Protein AF-0000000087766811 (afdb_homodimer)

Radius of gyration: 18.43 Å; Cα contacts (8 Å, |Δi|>4): 254; chains: 2; bounding box: 62×56×48 Å

Sequence (244 aa):
MGNGWNAAQNLKSVDPIAKVLETSQIADVQRSQHYVLGKCTEELGEAATVINKPHKQHPEPLHCEIADLIISGVDLVYVELYERLSKELGTKVDEALVADKAREMIVNAIISKSEKWKKQVIMGNGWNAAQNLKSVDPIAKVLETSQIADVQRSQHYVLGKCTEELGEAATVINKPHKQHPEPLHCEIADLIISGVDLVYVELYERLSKELGTKVDEALVADKAREMIVNAIISKSEKWKKQVI

Solvent-accessible surface area (backbone atoms only — not comparable to full-atom values): 13462 Å² total; per-residue (Å²): 140,78,78,75,72,67,72,73,66,60,72,84,72,58,48,63,66,59,54,43,40,60,45,52,59,67,41,76,78,82,55,49,50,67,58,36,48,50,49,29,53,51,26,48,50,53,31,48,47,49,69,75,39,70,86,55,89,62,100,60,58,55,44,48,28,38,22,49,26,44,45,31,40,54,42,30,42,36,42,44,49,45,52,52,50,22,62,75,67,71,41,90,66,62,52,68,60,45,39,51,50,40,48,51,49,29,46,51,34,39,52,54,51,42,54,55,51,46,60,71,71,100,141,79,79,74,72,67,74,75,66,60,72,84,73,57,48,62,67,58,54,43,38,59,45,52,61,66,41,75,78,81,57,47,53,67,57,35,48,50,49,28,52,52,25,47,51,53,30,47,47,48,68,75,38,70,86,54,89,63,101,62,58,57,44,48,28,39,23,49,26,44,46,30,38,55,42,30,42,37,44,45,50,44,53,51,50,20,61,74,68,71,40,90,66,63,51,68,58,44,39,52,50,39,48,52,50,30,47,51,35,39,51,54,50,44,52,54,50,47,60,71,70,99

pLDDT: mean 88.74, std 17.61, range [26.22, 98.81]

Secondary structure (DSSP, 8-state):
----------GGG--HHHHHHHHHTTS-TT--HHHHHHHHHHHHHHHHHHHH-TTS--SS-HHHHHHHHHHHHHHHHHHHHHHHHHHHHTS---HHHHHHHHHHHHHHHHHHHHHHHHHHH-/--S-------GGG--HHHHHHHHHTTS-TT--HHHHHHHHHHHHHHHHHHHH-TTS--SS-HHHHHHHHHHHHHHHHHHHHHHHHHHHHTS---HHHHHHHHHHHHHHHHHHHHHHHHHHH-

Foldseek 3Di:
DDDPPPPPPPVVPDDLLLVLLVVLLVPDLPDALVNLVVQLVVLVVLLVCCVVCVPDDDPDHNVVSVSSNSSSVLSSLLSVQQVVVCVVVVHGDDSVVSSVVSCVVVVVVVVVVVVVVVVVVD/DDDPPPPPPPVVPDDLLLVLLVVLLVPDLPDALVNLVVQLVVLVVLLVCCVVCVPDDDPDHNVVSVSSNSSSVLSSLLSVQQVVVCVVVVHGDDSVVSSVVSCVVVVVVVVVVVVVV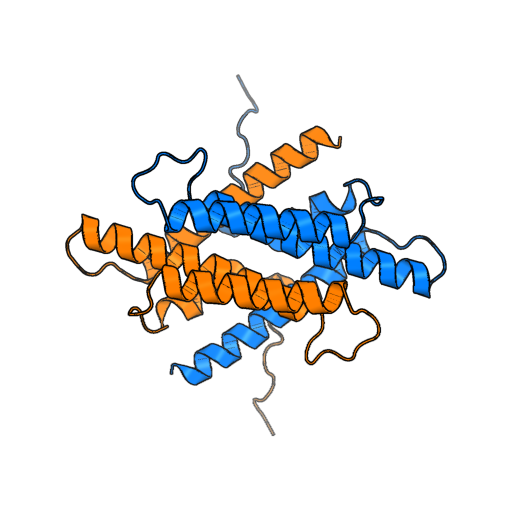VVVVD

Organism: NCBI:txid2053701

Nearest PDB structures (foldseek):
  5hxh-assembly1_A  TM=2.764E-01  e=4.271E+00  Methanocaldococcus jannaschii DSM 2661
  5hxh-assembly1_A  TM=2.766E-01  e=4.271E+00  Methanocaldococcus jannaschii DSM 2661

Structure (mmCIF, N/CA/C/O backbone):
data_AF-0000000087766811-model_v1
#
loop_
_entity.id
_entity.type
_entity.pdbx_description
1 polymer 'Uncharacterized protein'
#
loop_
_atom_site.group_PDB
_atom_site.id
_atom_site.type_symbol
_atom_site.label_atom_id
_atom_site.label_alt_id
_atom_site.label_comp_id
_atom_site.label_asym_id
_atom_site.label_entity_id
_atom_site.label_seq_id
_atom_site.pdbx_PDB_ins_code
_atom_site.Cartn_x
_atom_site.Cartn_y
_atom_site.Cartn_z
_atom_site.occupancy
_atom_site.B_iso_or_equiv
_atom_site.auth_seq_id
_atom_site.auth_comp_id
_atom_site.auth_asym_id
_atom_site.auth_atom_id
_atom_site.pdbx_PDB_model_num
ATOM 1 N N . MET A 1 1 ? 36.844 -7.73 14.539 1 26.22 1 MET A N 1
ATOM 2 C CA . MET A 1 1 ? 36 -8.195 13.453 1 26.22 1 MET A CA 1
ATOM 3 C C . MET A 1 1 ? 34.531 -8.156 13.859 1 26.22 1 MET A C 1
ATOM 5 O O . MET A 1 1 ? 33.688 -8.812 13.234 1 26.22 1 MET A O 1
ATOM 9 N N . GLY A 1 2 ? 34.156 -7.348 14.852 1 27.11 2 GLY A N 1
ATOM 10 C CA . GLY A 1 2 ? 33.125 -7.445 15.883 1 27.11 2 GLY A CA 1
ATOM 11 C C . GLY A 1 2 ? 31.719 -7.383 15.336 1 27.11 2 GLY A C 1
ATOM 12 O O . GLY A 1 2 ? 30.906 -8.281 15.586 1 27.11 2 GLY A O 1
ATOM 13 N N . ASN A 1 3 ? 31.188 -6.148 15.281 1 30.83 3 ASN A N 1
ATOM 14 C CA . ASN A 1 3 ? 29.859 -5.625 15.586 1 30.83 3 ASN A CA 1
ATOM 15 C C . ASN A 1 3 ? 28.875 -5.859 14.438 1 30.83 3 ASN A C 1
ATOM 17 O O . ASN A 1 3 ? 27.875 -5.164 14.32 1 30.83 3 ASN A O 1
ATOM 21 N N . GLY A 1 4 ? 29.375 -6.309 13.32 1 30.22 4 GLY A N 1
ATOM 22 C CA . GLY A 1 4 ? 28.516 -6.148 12.156 1 30.22 4 GLY A CA 1
ATOM 23 C C . GLY A 1 4 ? 27.219 -6.918 12.266 1 30.22 4 GLY A C 1
ATOM 24 O O . GLY A 1 4 ? 26.594 -7.238 11.25 1 30.22 4 GLY A O 1
ATOM 25 N N . TRP A 1 5 ? 27.094 -7.672 13.406 1 31.66 5 TRP A N 1
ATOM 26 C CA . TRP A 1 5 ? 25.859 -8.453 13.508 1 31.66 5 TRP A CA 1
ATOM 27 C C . TRP A 1 5 ? 24.641 -7.582 13.227 1 31.66 5 TRP A C 1
ATOM 29 O O . TRP A 1 5 ? 24.312 -6.688 14.016 1 31.66 5 TRP A O 1
ATOM 39 N N . ASN A 1 6 ? 24.516 -6.949 12.125 1 37.5 6 ASN A N 1
ATOM 40 C CA . ASN A 1 6 ? 23.266 -6.301 11.734 1 37.5 6 ASN A CA 1
ATOM 41 C C . ASN A 1 6 ? 22.047 -7.074 12.227 1 37.5 6 ASN A C 1
ATOM 43 O O . ASN A 1 6 ? 21.922 -8.266 11.961 1 37.5 6 ASN A O 1
ATOM 47 N N . ALA A 1 7 ? 21.453 -6.914 13.297 1 34.53 7 ALA A N 1
ATOM 48 C CA . ALA A 1 7 ? 20.25 -7.48 13.914 1 34.53 7 ALA A CA 1
ATOM 49 C C . ALA A 1 7 ? 19.188 -7.789 12.867 1 34.53 7 ALA A C 1
ATOM 51 O O . ALA A 1 7 ? 18.703 -6.887 12.18 1 34.53 7 ALA A O 1
ATOM 52 N N . ALA A 1 8 ? 19.344 -8.742 12.07 1 36.75 8 ALA A N 1
ATOM 53 C CA . ALA A 1 8 ? 18.266 -9.305 11.258 1 36.75 8 ALA A CA 1
ATOM 54 C C . ALA A 1 8 ? 16.906 -9.016 11.875 1 36.75 8 ALA A C 1
ATOM 56 O O . ALA A 1 8 ? 16.578 -9.516 12.953 1 36.75 8 ALA A O 1
ATOM 57 N N . GLN A 1 9 ? 16.547 -7.762 12.016 1 47.44 9 GLN A N 1
ATOM 58 C CA . GLN A 1 9 ? 15.203 -7.457 12.484 1 47.44 9 GLN A CA 1
ATOM 59 C C . GLN A 1 9 ? 14.234 -8.586 12.156 1 47.44 9 GLN A C 1
ATOM 61 O O . GLN A 1 9 ? 14.289 -9.172 11.07 1 47.44 9 GLN A O 1
ATOM 66 N N . ASN A 1 10 ? 13.836 -9.195 13.141 1 62.22 10 ASN A N 1
ATOM 67 C CA . ASN A 1 10 ? 12.805 -10.211 12.977 1 62.22 10 ASN A CA 1
ATOM 68 C C . ASN A 1 10 ? 11.672 -9.719 12.078 1 62.22 10 ASN A C 1
ATOM 70 O O . ASN A 1 10 ? 10.867 -8.875 12.484 1 62.22 10 ASN A O 1
ATOM 74 N N . LEU A 1 11 ? 11.82 -9.898 10.742 1 73.94 11 LEU A N 1
ATOM 75 C CA . LEU A 1 11 ? 10.883 -9.484 9.695 1 73.94 11 LEU A CA 1
ATOM 76 C C . LEU A 1 11 ? 9.445 -9.602 10.18 1 73.94 11 LEU A C 1
ATOM 78 O O . LEU A 1 11 ? 8.586 -8.805 9.789 1 73.94 11 LEU A O 1
ATOM 82 N N . LYS A 1 12 ? 9.32 -10.453 11.125 1 73.12 12 LYS A N 1
ATOM 83 C CA . LYS A 1 12 ? 7.965 -10.719 11.602 1 73.12 12 LYS A CA 1
ATOM 84 C C . LYS A 1 12 ? 7.469 -9.602 12.508 1 73.12 12 LYS A C 1
ATOM 86 O O . LYS A 1 12 ? 6.262 -9.375 12.625 1 73.12 12 LYS A O 1
ATOM 91 N N . SER A 1 13 ? 8.391 -8.922 12.977 1 78.06 13 SER A N 1
ATOM 92 C CA . SER A 1 13 ? 7.984 -7.922 13.961 1 78.06 13 SER A CA 1
ATOM 93 C C . SER A 1 13 ? 7.895 -6.535 13.336 1 78.06 13 SER A C 1
ATOM 95 O O . SER A 1 13 ? 7.496 -5.574 14 1 78.06 13 SER A O 1
ATOM 97 N N . VAL A 1 14 ? 8.164 -6.469 12.086 1 85.81 14 VAL A N 1
ATOM 98 C CA . VAL A 1 14 ? 8.195 -5.152 11.461 1 85.81 14 VAL A CA 1
ATOM 99 C C . VAL A 1 14 ? 6.789 -4.754 11.031 1 85.81 14 VAL A C 1
ATOM 101 O O . VAL A 1 14 ? 6.078 -5.543 10.398 1 85.81 14 VAL A O 1
ATOM 104 N N . ASP A 1 15 ? 6.371 -3.584 11.508 1 90.94 15 ASP A N 1
ATOM 105 C CA . ASP A 1 15 ? 5.184 -2.93 10.969 1 90.94 15 ASP A CA 1
ATOM 106 C C . ASP A 1 15 ? 5.527 -2.105 9.727 1 90.94 15 ASP A C 1
ATOM 108 O O . ASP A 1 15 ? 6.102 -1.019 9.836 1 90.94 15 ASP A O 1
ATOM 112 N N . PRO A 1 16 ? 5.129 -2.621 8.602 1 94.81 16 PRO A N 1
ATOM 113 C CA . PRO A 1 16 ? 5.605 -1.965 7.383 1 94.81 16 PRO A CA 1
ATOM 114 C C . PRO A 1 16 ? 5.066 -0.545 7.227 1 94.81 16 PRO A C 1
ATOM 116 O O . PRO A 1 16 ? 5.758 0.33 6.703 1 94.81 16 PRO A O 1
ATOM 119 N N . ILE A 1 17 ? 3.848 -0.285 7.656 1 96.94 17 ILE A N 1
ATOM 120 C CA . ILE A 1 17 ? 3.268 1.048 7.535 1 96.94 17 ILE A CA 1
ATOM 121 C C . ILE A 1 17 ? 4.004 2.018 8.453 1 96.94 17 ILE A C 1
ATOM 123 O O . ILE A 1 17 ? 4.344 3.133 8.047 1 96.94 17 ILE A O 1
ATOM 127 N N . ALA A 1 18 ? 4.281 1.562 9.672 1 94.69 18 ALA A N 1
ATOM 128 C CA . ALA A 1 18 ? 5.039 2.391 10.609 1 94.69 18 ALA A CA 1
ATOM 129 C C . ALA A 1 18 ? 6.43 2.705 10.055 1 94.69 18 ALA A C 1
ATOM 131 O O . ALA A 1 18 ? 6.938 3.814 10.234 1 94.69 18 ALA A O 1
ATOM 132 N N . LYS A 1 19 ? 7.043 1.739 9.477 1 94.12 19 LYS A N 1
ATOM 133 C CA . LYS A 1 19 ? 8.375 1.932 8.898 1 94.12 19 LYS A CA 1
ATOM 134 C C . LYS A 1 19 ? 8.359 3.037 7.848 1 94.12 19 LYS A C 1
ATOM 136 O O . LYS A 1 19 ? 9.258 3.875 7.812 1 94.12 19 LYS A O 1
ATOM 141 N N . VAL A 1 20 ? 7.367 3.029 6.98 1 96.25 20 VAL A N 1
ATOM 142 C CA . VAL A 1 20 ? 7.23 4.055 5.949 1 96.25 20 VAL A CA 1
ATOM 143 C C . VAL A 1 20 ? 7.055 5.422 6.602 1 96.25 20 VAL A C 1
ATOM 145 O O . VAL A 1 20 ? 7.684 6.402 6.188 1 96.25 20 VAL A O 1
ATOM 148 N N . LEU A 1 21 ? 6.254 5.477 7.629 1 96.25 21 LEU A N 1
ATOM 149 C CA . LEU A 1 21 ? 5.891 6.746 8.25 1 96.25 21 LEU A CA 1
ATOM 150 C C . LEU A 1 21 ? 7.074 7.34 9 1 96.25 21 LEU A C 1
ATOM 152 O O . LEU A 1 21 ? 7.145 8.555 9.195 1 96.25 21 LEU A O 1
ATOM 156 N N . GLU A 1 22 ? 8 6.488 9.422 1 94.56 22 GLU A N 1
ATOM 157 C CA . GLU A 1 22 ? 9.242 7.008 9.984 1 94.56 22 GLU A CA 1
ATOM 158 C C . GLU A 1 22 ? 9.969 7.906 8.984 1 94.56 22 GLU A C 1
ATOM 160 O O . GLU A 1 22 ? 10.516 8.945 9.359 1 94.56 22 GLU A O 1
ATOM 165 N N . THR A 1 23 ? 9.969 7.504 7.77 1 93.38 23 THR A N 1
ATOM 166 C CA . THR A 1 23 ? 10.633 8.273 6.727 1 93.38 23 THR A CA 1
ATOM 167 C C . THR A 1 23 ? 9.805 9.484 6.328 1 93.38 23 THR A C 1
ATOM 169 O O . THR A 1 23 ? 10.352 10.547 6.02 1 93.38 23 THR A O 1
ATOM 172 N N . SER A 1 24 ? 8.477 9.352 6.348 1 94.69 24 SER A N 1
ATOM 173 C CA . SER A 1 24 ? 7.586 10.453 5.992 1 94.69 24 SER A CA 1
ATOM 174 C C . SER A 1 24 ? 7.797 11.656 6.91 1 94.69 24 SER A C 1
ATOM 176 O O . SER A 1 24 ? 7.715 12.805 6.473 1 94.69 24 SER A O 1
ATOM 178 N N . GLN A 1 25 ? 8.109 11.367 8.156 1 93.44 25 GLN A N 1
ATOM 179 C CA . GLN A 1 25 ? 8.242 12.398 9.18 1 93.44 25 GLN A CA 1
ATOM 180 C C . GLN A 1 25 ? 9.484 13.25 8.938 1 93.44 25 GLN A C 1
ATOM 182 O O . GLN A 1 25 ? 9.531 14.414 9.352 1 93.44 25 GLN A O 1
ATOM 187 N N . ILE A 1 26 ? 10.469 12.68 8.266 1 90.5 26 ILE A N 1
ATOM 188 C CA . ILE A 1 26 ? 11.734 13.391 8.164 1 90.5 26 ILE A CA 1
ATOM 189 C C . ILE A 1 26 ? 11.922 13.922 6.746 1 90.5 26 ILE A C 1
ATOM 191 O O . ILE A 1 26 ? 12.82 14.719 6.488 1 90.5 26 ILE A O 1
ATOM 195 N N . ALA A 1 27 ? 11.141 13.43 5.828 1 83.75 27 ALA A N 1
ATOM 196 C CA . ALA A 1 27 ? 11.18 13.922 4.453 1 83.75 27 ALA A CA 1
ATOM 197 C C . ALA A 1 27 ? 10.766 15.391 4.383 1 83.75 27 ALA A C 1
ATOM 199 O O . ALA A 1 27 ? 10.094 15.898 5.281 1 83.75 27 ALA A O 1
ATOM 200 N N . ASP A 1 28 ? 11.305 16 3.344 1 75.06 28 ASP A N 1
ATOM 201 C CA . ASP A 1 28 ? 10.922 17.391 3.158 1 75.06 28 ASP A CA 1
ATOM 202 C C . ASP A 1 28 ? 9.406 17.562 3.199 1 75.06 28 ASP A C 1
ATOM 204 O O . ASP A 1 28 ? 8.695 17 2.363 1 75.06 28 ASP A O 1
ATOM 208 N N . VAL A 1 29 ? 8.953 18.312 4.074 1 63.94 29 VAL A N 1
ATOM 209 C CA . VAL A 1 29 ? 7.531 18.531 4.305 1 63.94 29 VAL A CA 1
ATOM 210 C C . VAL A 1 29 ? 6.973 19.453 3.211 1 63.94 29 VAL A C 1
ATOM 212 O O . VAL A 1 29 ? 5.754 19.594 3.078 1 63.94 29 VAL A O 1
ATOM 215 N N . GLN A 1 30 ? 7.883 19.922 2.447 1 73.56 30 GLN A N 1
ATOM 216 C CA . GLN A 1 30 ? 7.402 20.875 1.45 1 73.56 30 GLN A CA 1
ATOM 217 C C . GLN A 1 30 ? 6.914 20.156 0.194 1 73.56 30 GLN A C 1
ATOM 219 O O . GLN A 1 30 ? 6.441 20.797 -0.748 1 73.56 30 GLN A O 1
ATOM 224 N N . ARG A 1 31 ? 6.805 18.938 0.371 1 86.5 31 ARG A N 1
ATOM 225 C CA . ARG A 1 31 ? 6.238 18.281 -0.797 1 86.5 31 ARG A CA 1
ATOM 226 C C . ARG A 1 31 ? 4.711 18.297 -0.748 1 86.5 31 ARG A C 1
ATOM 228 O O . ARG A 1 31 ? 4.117 18.031 0.301 1 86.5 31 ARG A O 1
ATOM 235 N N . SER A 1 32 ? 4.109 18.578 -1.919 1 91.81 32 SER A N 1
ATOM 236 C CA . SER A 1 32 ? 2.658 18.703 -2.016 1 91.81 32 SER A CA 1
ATOM 237 C C . SER A 1 32 ? 1.995 17.328 -2.186 1 91.81 32 SER A C 1
ATOM 239 O O . SER A 1 32 ? 2.643 16.375 -2.598 1 91.81 32 SER A O 1
ATOM 241 N N . GLN A 1 33 ? 0.742 17.281 -1.846 1 95 33 GLN A N 1
ATOM 242 C CA . GLN A 1 33 ? -0.032 16.062 -2.059 1 95 33 GLN A CA 1
ATOM 243 C C . GLN A 1 33 ? -0.057 15.672 -3.533 1 95 33 GLN A C 1
ATOM 245 O O . GLN A 1 33 ? -0.02 14.484 -3.873 1 95 33 GLN A O 1
ATOM 250 N N . HIS A 1 34 ? -0.035 16.625 -4.477 1 96.5 34 HIS A N 1
ATOM 251 C CA . HIS A 1 34 ? -0.055 16.344 -5.906 1 96.5 34 HIS A CA 1
ATOM 252 C C . HIS A 1 34 ? 1.262 15.719 -6.363 1 96.5 34 HIS A C 1
ATOM 254 O O . HIS A 1 34 ? 1.273 14.852 -7.238 1 96.5 34 HIS A O 1
ATOM 260 N N . TYR A 1 35 ? 2.324 16.203 -5.766 1 96.06 35 TYR A N 1
ATOM 261 C CA . TYR A 1 35 ? 3.617 15.602 -6.07 1 96.06 35 TYR A CA 1
ATOM 262 C C . TYR A 1 35 ? 3.643 14.125 -5.684 1 96.06 35 TYR A C 1
ATOM 264 O O . TYR A 1 35 ? 4.066 13.281 -6.473 1 96.06 35 TYR A O 1
ATOM 272 N N . VAL A 1 36 ? 3.211 13.836 -4.461 1 97.19 36 VAL A N 1
ATOM 273 C CA . VAL A 1 36 ? 3.248 12.461 -3.965 1 97.19 36 VAL A CA 1
ATOM 274 C C . VAL A 1 36 ? 2.26 11.602 -4.75 1 97.19 36 VAL A C 1
ATOM 276 O O . VAL A 1 36 ? 2.533 10.438 -5.031 1 97.19 36 VAL A O 1
ATOM 279 N N . LEU A 1 37 ? 1.145 12.156 -5.125 1 98.06 37 LEU A N 1
ATOM 280 C CA . LEU A 1 37 ? 0.221 11.453 -6.012 1 98.06 37 LEU A CA 1
ATOM 281 C C . LEU A 1 37 ? 0.899 11.094 -7.328 1 98.06 37 LEU A C 1
ATOM 283 O O . LEU A 1 37 ? 0.708 9.992 -7.852 1 98.06 37 LEU A O 1
ATOM 287 N N . GLY A 1 38 ? 1.647 12.023 -7.852 1 97.94 38 GLY A N 1
ATOM 288 C CA . GLY A 1 38 ? 2.426 11.734 -9.047 1 97.94 38 GLY A CA 1
ATOM 289 C C . GLY A 1 38 ? 3.359 10.555 -8.875 1 97.94 38 GLY A C 1
ATOM 290 O O . GLY A 1 38 ? 3.506 9.734 -9.789 1 97.94 38 GLY A O 1
ATOM 291 N N . LYS A 1 39 ? 3.967 10.445 -7.723 1 97.62 39 LYS A N 1
ATOM 292 C CA . LYS A 1 39 ? 4.852 9.32 -7.434 1 97.62 39 LYS A CA 1
ATOM 293 C C . LYS A 1 39 ? 4.078 8.008 -7.398 1 97.62 39 LYS A C 1
ATOM 295 O O . LYS A 1 39 ? 4.555 6.984 -7.891 1 97.62 39 LYS A O 1
ATOM 300 N N . CYS A 1 40 ? 2.885 8.023 -6.812 1 98.38 40 CYS A N 1
ATOM 301 C CA . CYS A 1 40 ? 2.031 6.844 -6.828 1 98.38 40 CYS A CA 1
ATOM 302 C C . CYS A 1 40 ? 1.761 6.387 -8.258 1 98.38 40 CYS A C 1
ATOM 304 O O . CYS A 1 40 ? 1.862 5.199 -8.562 1 98.38 40 CYS A O 1
ATOM 306 N N . THR A 1 41 ? 1.453 7.352 -9.07 1 98.75 41 THR A N 1
ATOM 307 C CA . THR A 1 41 ? 1.134 7.07 -10.469 1 98.75 41 THR A CA 1
ATOM 308 C C . THR A 1 41 ? 2.334 6.457 -11.188 1 98.75 41 THR A C 1
ATOM 310 O O . THR A 1 41 ? 2.188 5.492 -11.938 1 98.75 41 THR A O 1
ATOM 313 N N . GLU A 1 42 ? 3.514 7.008 -10.969 1 98.62 42 GLU A N 1
ATOM 314 C CA . GLU A 1 42 ? 4.742 6.477 -11.547 1 98.62 42 GLU A CA 1
ATOM 315 C C . GLU A 1 42 ? 4.949 5.016 -11.164 1 98.62 42 GLU A C 1
ATOM 317 O O . GLU A 1 42 ? 5.23 4.176 -12.023 1 98.62 42 GLU A O 1
ATOM 322 N N . GLU A 1 43 ? 4.82 4.727 -9.805 1 98.69 43 GLU A N 1
ATOM 323 C CA . GLU A 1 43 ? 5.09 3.379 -9.312 1 98.69 43 GLU A CA 1
ATOM 324 C C . GLU A 1 43 ? 4.074 2.377 -9.852 1 98.69 43 GLU A C 1
ATOM 326 O O . GLU A 1 43 ? 4.422 1.231 -10.148 1 98.69 43 GLU A O 1
ATOM 331 N N . LEU A 1 44 ? 2.812 2.779 -9.953 1 98.81 44 LEU A N 1
ATOM 332 C CA . LEU A 1 44 ? 1.827 1.884 -10.555 1 98.81 44 LEU A CA 1
ATOM 333 C C . LEU A 1 44 ? 2.15 1.622 -12.023 1 98.81 44 LEU A C 1
ATOM 335 O O . LEU A 1 44 ? 1.961 0.508 -12.516 1 98.81 44 LEU A O 1
ATOM 339 N N . GLY A 1 45 ? 2.555 2.641 -12.742 1 98.69 45 GLY A N 1
ATOM 340 C CA . GLY A 1 45 ? 3.004 2.451 -14.109 1 98.69 45 GLY A CA 1
ATOM 341 C C . GLY A 1 45 ? 4.117 1.429 -14.234 1 98.69 45 GLY A C 1
ATOM 342 O O . GLY A 1 45 ? 4.129 0.625 -15.172 1 98.69 45 GLY A O 1
ATOM 343 N N . GLU A 1 46 ? 5.098 1.502 -13.336 1 98.62 46 GLU A N 1
ATOM 344 C CA . GLU A 1 46 ? 6.195 0.536 -13.328 1 98.62 46 GLU A CA 1
ATOM 345 C C . GLU A 1 46 ? 5.684 -0.874 -13.039 1 98.62 46 GLU A C 1
ATOM 347 O O . GLU A 1 46 ? 6.117 -1.837 -13.68 1 98.62 46 GLU A O 1
ATOM 352 N N . ALA A 1 47 ? 4.762 -1.011 -12.117 1 98.56 47 ALA A N 1
ATOM 353 C CA . ALA A 1 47 ? 4.156 -2.309 -11.836 1 98.56 47 ALA A CA 1
ATOM 354 C C . ALA A 1 47 ? 3.412 -2.844 -13.055 1 98.56 47 ALA A C 1
ATOM 356 O O . ALA A 1 47 ? 3.537 -4.02 -13.398 1 98.56 47 ALA A O 1
ATOM 357 N N . ALA A 1 48 ? 2.668 -1.981 -13.688 1 98.5 48 ALA A N 1
ATOM 358 C CA . ALA A 1 48 ? 1.91 -2.361 -14.883 1 98.5 48 ALA A CA 1
ATOM 359 C C . ALA A 1 48 ? 2.836 -2.857 -15.984 1 98.5 48 ALA A C 1
ATOM 361 O O . ALA A 1 48 ? 2.512 -3.812 -16.688 1 98.5 48 ALA A O 1
ATOM 362 N N . THR A 1 49 ? 3.982 -2.184 -16.125 1 98.44 49 THR A N 1
ATOM 363 C CA . THR A 1 49 ? 4.941 -2.588 -17.141 1 98.44 49 THR A CA 1
ATOM 364 C C . THR A 1 49 ? 5.441 -4.008 -16.891 1 98.44 49 THR A C 1
ATOM 366 O O . THR A 1 49 ? 5.574 -4.805 -17.812 1 98.44 49 THR A O 1
ATOM 369 N N . VAL A 1 50 ? 5.707 -4.348 -15.625 1 97.94 50 VAL A N 1
ATOM 370 C CA . VAL A 1 50 ? 6.184 -5.68 -15.266 1 97.94 50 VAL A CA 1
ATOM 371 C C . VAL A 1 50 ? 5.133 -6.723 -15.633 1 97.94 50 VAL A C 1
ATOM 373 O O . VAL A 1 50 ? 5.461 -7.773 -16.188 1 97.94 50 VAL A O 1
ATOM 376 N N . ILE A 1 51 ? 3.879 -6.426 -15.422 1 97.56 51 ILE A N 1
ATOM 377 C CA . ILE A 1 51 ? 2.787 -7.363 -15.664 1 97.56 51 ILE A CA 1
ATOM 378 C C . ILE A 1 51 ? 2.531 -7.48 -17.156 1 97.56 51 ILE A C 1
ATOM 380 O O . ILE A 1 51 ? 2.33 -8.586 -17.672 1 97.56 51 ILE A O 1
ATOM 384 N N . ASN A 1 52 ? 2.623 -6.406 -17.922 1 97.19 52 ASN A N 1
ATOM 385 C CA . ASN A 1 52 ? 2.209 -6.363 -19.312 1 97.19 52 ASN A CA 1
ATOM 386 C C . ASN A 1 52 ? 3.32 -6.844 -20.25 1 97.19 52 ASN A C 1
ATOM 388 O O . ASN A 1 52 ? 3.061 -7.223 -21.391 1 97.19 52 ASN A O 1
ATOM 392 N N . LYS A 1 53 ? 4.523 -6.746 -19.719 1 96.81 53 LYS A N 1
ATOM 393 C CA . LYS A 1 53 ? 5.66 -7.176 -20.531 1 96.81 53 LYS A CA 1
ATOM 394 C C . LYS A 1 53 ? 6.5 -8.211 -19.797 1 96.81 53 LYS A C 1
ATOM 396 O O . LYS A 1 53 ? 7.691 -7.996 -19.562 1 96.81 53 LYS A O 1
ATOM 401 N N . PRO A 1 54 ? 5.91 -9.391 -19.609 1 90.56 54 PRO A N 1
ATOM 402 C CA . PRO A 1 54 ? 6.562 -10.398 -18.766 1 90.56 54 PRO A CA 1
ATOM 403 C C . PRO A 1 54 ? 7.871 -10.906 -19.359 1 90.56 54 PRO A C 1
ATOM 405 O O . PRO A 1 54 ? 8.719 -11.438 -18.641 1 90.56 54 PRO A O 1
ATOM 408 N N . HIS A 1 55 ? 8.109 -10.711 -20.609 1 92.88 55 HIS A N 1
ATOM 409 C CA . HIS A 1 55 ? 9.289 -11.25 -21.266 1 92.88 55 HIS A CA 1
ATOM 410 C C . HIS A 1 55 ? 10.414 -10.227 -21.312 1 92.88 55 HIS A C 1
ATOM 412 O O . HIS A 1 55 ? 11.547 -10.555 -21.688 1 92.88 55 HIS A O 1
ATOM 418 N N . LYS A 1 56 ? 10.078 -9.047 -20.938 1 93.31 56 LYS A N 1
ATOM 419 C CA . LYS A 1 56 ? 11.109 -8.008 -20.891 1 93.31 56 LYS A CA 1
ATOM 420 C C . LYS A 1 56 ? 11.852 -8.023 -19.562 1 93.31 56 LYS A C 1
ATOM 422 O O . LYS A 1 56 ? 11.281 -8.406 -18.531 1 93.31 56 LYS A O 1
ATOM 427 N N . GLN A 1 57 ? 13.055 -7.684 -19.75 1 93.56 57 GLN A N 1
ATOM 428 C CA . GLN A 1 57 ? 13.82 -7.488 -18.531 1 93.56 57 GLN A CA 1
ATOM 429 C C . GLN A 1 57 ? 13.438 -6.184 -17.844 1 93.56 57 GLN A C 1
ATOM 431 O O . GLN A 1 57 ? 13.344 -5.137 -18.484 1 93.56 57 GLN A O 1
ATOM 436 N N . HIS A 1 58 ? 13.164 -6.363 -16.547 1 95 58 HIS A N 1
ATOM 437 C CA . HIS A 1 58 ? 12.805 -5.195 -15.742 1 95 58 HIS A CA 1
ATOM 438 C C . HIS A 1 58 ? 13.859 -4.91 -14.68 1 95 58 HIS A C 1
ATOM 440 O O . HIS A 1 58 ? 14.422 -5.836 -14.094 1 95 58 HIS A O 1
ATOM 446 N N . PRO A 1 59 ? 14.133 -3.578 -14.414 1 94.81 59 PRO A N 1
ATOM 447 C CA . PRO A 1 59 ? 15.133 -3.234 -13.398 1 94.81 59 PRO A CA 1
ATOM 448 C C . PRO A 1 59 ? 14.805 -3.812 -12.023 1 94.81 59 PRO A C 1
ATOM 450 O O . PRO A 1 59 ? 15.711 -4.098 -11.234 1 94.81 59 PRO A O 1
ATOM 453 N N . GLU A 1 60 ? 13.547 -3.922 -11.727 1 97.69 60 GLU A N 1
ATOM 454 C CA . GLU A 1 60 ? 13.086 -4.461 -10.453 1 97.69 60 GLU A CA 1
ATOM 455 C C . GLU A 1 60 ? 11.875 -5.367 -10.641 1 97.69 60 GLU A C 1
ATOM 457 O O . GLU A 1 60 ? 11.07 -5.156 -11.555 1 97.69 60 GLU A O 1
ATOM 462 N N . PRO A 1 61 ? 11.789 -6.371 -9.758 1 97.5 61 PRO A N 1
ATOM 463 C CA . PRO A 1 61 ? 10.625 -7.258 -9.836 1 97.5 61 PRO A CA 1
ATOM 464 C C . PRO A 1 61 ? 9.344 -6.59 -9.336 1 97.5 61 PRO A C 1
ATOM 466 O O . PRO A 1 61 ? 9.391 -5.488 -8.781 1 97.5 61 PRO A O 1
ATOM 469 N N . LEU A 1 62 ? 8.227 -7.277 -9.547 1 98.5 62 LEU A N 1
ATOM 470 C CA . LEU A 1 62 ? 6.902 -6.73 -9.266 1 98.5 62 LEU A CA 1
ATOM 471 C C . LEU A 1 62 ? 6.781 -6.32 -7.801 1 98.5 62 LEU A C 1
ATOM 473 O O . LEU A 1 62 ? 6.266 -5.246 -7.492 1 98.5 62 LEU A O 1
ATOM 477 N N . HIS A 1 63 ? 7.219 -7.207 -6.887 1 98.69 63 HIS A N 1
ATOM 478 C CA . HIS A 1 63 ? 7.027 -6.926 -5.469 1 98.69 63 HIS A CA 1
ATOM 479 C C . HIS A 1 63 ? 7.766 -5.652 -5.055 1 98.69 63 HIS A C 1
ATOM 481 O O . HIS A 1 63 ? 7.348 -4.965 -4.121 1 98.69 63 HIS A O 1
ATOM 487 N N . CYS A 1 64 ? 8.828 -5.25 -5.727 1 98.69 64 CYS A N 1
ATOM 488 C CA . CYS A 1 64 ? 9.547 -4.008 -5.453 1 98.69 64 CYS A CA 1
ATOM 489 C C . CYS A 1 64 ? 8.734 -2.801 -5.91 1 98.69 64 CYS A C 1
ATOM 491 O O . CYS A 1 64 ? 8.68 -1.783 -5.215 1 98.69 64 CYS A O 1
ATOM 493 N N . GLU A 1 65 ? 8.117 -2.904 -7.082 1 98.75 65 GLU A N 1
ATOM 494 C CA . GLU A 1 65 ? 7.27 -1.817 -7.574 1 98.75 65 GLU A CA 1
ATOM 495 C C . GLU A 1 65 ? 6.059 -1.606 -6.668 1 98.75 65 GLU A C 1
ATOM 497 O O . GLU A 1 65 ? 5.652 -0.469 -6.422 1 98.75 65 GLU A O 1
ATOM 502 N N . ILE A 1 66 ? 5.551 -2.719 -6.211 1 98.81 66 ILE A N 1
ATOM 503 C CA . ILE A 1 66 ? 4.398 -2.637 -5.32 1 98.81 66 ILE A CA 1
ATOM 504 C C . ILE A 1 66 ? 4.832 -2.059 -3.973 1 98.81 66 ILE A C 1
ATOM 506 O O . ILE A 1 66 ? 4.094 -1.284 -3.359 1 98.81 66 ILE A O 1
ATOM 510 N N . ALA A 1 67 ? 5.98 -2.424 -3.498 1 98.62 67 ALA A N 1
ATOM 511 C CA . ALA A 1 67 ? 6.508 -1.788 -2.293 1 98.62 67 ALA A CA 1
ATOM 512 C C . ALA A 1 67 ? 6.594 -0.274 -2.465 1 98.62 67 ALA A C 1
ATOM 514 O O . ALA A 1 67 ? 6.207 0.481 -1.569 1 98.62 67 ALA A O 1
ATOM 515 N N . ASP A 1 68 ? 7.133 0.193 -3.654 1 98.44 68 ASP A N 1
ATOM 516 C CA . ASP A 1 68 ? 7.211 1.622 -3.941 1 98.44 68 ASP A CA 1
ATOM 517 C C . ASP A 1 68 ? 5.82 2.254 -3.959 1 98.44 68 ASP A C 1
ATOM 519 O O . ASP A 1 68 ? 5.648 3.4 -3.537 1 98.44 68 ASP A O 1
ATOM 523 N N . LEU A 1 69 ? 4.848 1.529 -4.453 1 98.75 69 LEU A N 1
ATOM 524 C CA . LEU A 1 69 ? 3.471 2.002 -4.488 1 98.75 69 LEU A CA 1
ATOM 525 C C . LEU A 1 69 ? 2.914 2.166 -3.076 1 98.75 69 LEU A C 1
ATOM 527 O O . LEU A 1 69 ? 2.285 3.18 -2.766 1 98.75 69 LEU A O 1
ATOM 531 N N . ILE A 1 70 ? 3.105 1.199 -2.225 1 98.75 70 ILE A N 1
ATOM 532 C CA . ILE A 1 70 ? 2.648 1.248 -0.84 1 98.75 70 ILE A CA 1
ATOM 533 C C . ILE A 1 70 ? 3.324 2.408 -0.114 1 98.75 70 ILE A C 1
ATOM 535 O O . ILE A 1 70 ? 2.662 3.189 0.572 1 98.75 70 ILE A O 1
ATOM 539 N N . ILE A 1 71 ? 4.617 2.586 -0.322 1 98.31 71 ILE A N 1
ATOM 540 C CA . ILE A 1 71 ? 5.371 3.656 0.319 1 98.31 71 ILE A CA 1
ATOM 541 C C . ILE A 1 71 ? 4.797 5.008 -0.091 1 98.31 71 ILE A C 1
ATOM 543 O O . ILE A 1 71 ? 4.508 5.852 0.762 1 98.31 71 ILE A O 1
ATOM 547 N N . SER A 1 72 ? 4.617 5.191 -1.356 1 97.81 72 SER A N 1
ATOM 548 C CA . SER A 1 72 ? 4.113 6.477 -1.83 1 97.81 72 SER A CA 1
ATOM 549 C C . SER A 1 72 ? 2.672 6.703 -1.389 1 97.81 72 SER A C 1
ATOM 551 O O . SER A 1 72 ? 2.287 7.828 -1.062 1 97.81 72 SER A O 1
ATOM 553 N N . GLY A 1 73 ? 1.838 5.625 -1.393 1 98.56 73 GLY A N 1
ATOM 554 C CA . GLY A 1 73 ? 0.467 5.75 -0.923 1 98.56 73 GLY A CA 1
ATOM 555 C C . GLY A 1 73 ? 0.369 6.152 0.537 1 98.56 73 GLY A C 1
ATOM 556 O O . GLY A 1 73 ? -0.398 7.051 0.89 1 98.56 73 GLY A O 1
ATOM 557 N N . VAL A 1 74 ? 1.134 5.508 1.363 1 98.44 74 VAL A N 1
ATOM 558 C CA . VAL A 1 74 ? 1.171 5.816 2.789 1 98.44 74 VAL A CA 1
ATOM 559 C C . VAL A 1 74 ? 1.655 7.25 2.996 1 98.44 74 VAL A C 1
ATOM 561 O O . VAL A 1 74 ? 1.078 7.996 3.789 1 98.44 74 VAL A O 1
ATOM 564 N N . ASP A 1 75 ? 2.676 7.633 2.275 1 97.5 75 ASP A N 1
ATOM 565 C CA . ASP A 1 75 ? 3.199 8.992 2.363 1 97.5 75 ASP A CA 1
ATOM 566 C C . ASP A 1 75 ? 2.141 10.016 1.953 1 97.5 75 ASP A C 1
ATOM 568 O O . ASP A 1 75 ? 2.078 11.109 2.516 1 97.5 75 ASP A O 1
ATOM 572 N N . LEU A 1 76 ? 1.352 9.688 0.977 1 98 76 LEU A N 1
ATOM 573 C CA . LEU A 1 76 ? 0.303 10.594 0.513 1 98 76 LEU A CA 1
ATOM 574 C C . LEU A 1 76 ? -0.695 10.883 1.628 1 98 76 LEU A C 1
ATOM 576 O O . LEU A 1 76 ? -1.09 12.031 1.829 1 98 76 LEU A O 1
ATOM 580 N N . VAL A 1 77 ? -1.086 9.844 2.367 1 98.31 77 VAL A N 1
ATOM 581 C CA . VAL A 1 77 ? -2.002 10.031 3.486 1 98.31 77 VAL A CA 1
ATOM 582 C C . VAL A 1 77 ? -1.353 10.922 4.543 1 98.31 77 VAL A C 1
ATOM 584 O O . VAL A 1 77 ? -1.991 11.836 5.074 1 98.31 77 VAL A O 1
ATOM 587 N N . TYR A 1 78 ? -0.108 10.695 4.754 1 97.56 78 TYR A N 1
ATOM 588 C CA . TYR A 1 78 ? 0.625 11.5 5.73 1 97.56 78 TYR A CA 1
ATOM 589 C C . TYR A 1 78 ? 0.646 12.969 5.328 1 97.56 78 TYR A C 1
ATOM 591 O O . TYR A 1 78 ? 0.322 13.844 6.133 1 97.56 78 TYR A O 1
ATOM 599 N N . VAL A 1 79 ? 1.065 13.234 4.113 1 96.88 79 VAL A N 1
ATOM 600 C CA . VAL A 1 79 ? 1.217 14.602 3.623 1 96.88 79 VAL A CA 1
ATOM 601 C C . VAL A 1 79 ? -0.135 15.312 3.641 1 96.88 79 VAL A C 1
ATOM 603 O O . VAL A 1 79 ? -0.233 16.469 4.059 1 96.88 79 VAL A O 1
ATOM 606 N N . GLU A 1 80 ? -1.133 14.594 3.18 1 96.56 80 GLU A N 1
ATOM 607 C CA . GLU A 1 80 ? -2.475 15.172 3.164 1 96.56 80 GLU A CA 1
ATOM 608 C C . GLU A 1 80 ? -2.949 15.508 4.574 1 96.56 80 GLU A C 1
ATOM 610 O O . GLU A 1 80 ? -3.516 16.578 4.809 1 96.56 80 GLU A O 1
ATOM 615 N N . LEU A 1 81 ? -2.75 14.633 5.5 1 96.38 81 LEU A N 1
ATOM 616 C CA . LEU A 1 81 ? -3.154 14.828 6.887 1 96.38 81 LEU A CA 1
ATOM 617 C C . LEU A 1 81 ? -2.371 15.977 7.523 1 96.38 81 LEU A C 1
ATOM 619 O O . LEU A 1 81 ? -2.941 16.797 8.242 1 96.38 81 LEU A O 1
ATOM 623 N N . TYR A 1 82 ? -1.108 16 7.246 1 96.19 82 TYR A N 1
ATOM 624 C CA . TYR A 1 82 ? -0.264 17.062 7.781 1 96.19 82 TYR A CA 1
ATOM 625 C C . TYR A 1 82 ? -0.744 18.422 7.312 1 96.19 82 TYR A C 1
ATOM 627 O O . TYR A 1 82 ? -0.894 19.344 8.117 1 96.19 82 TYR A O 1
ATOM 635 N N . GLU A 1 83 ? -0.964 18.531 6.012 1 93.56 83 GLU A N 1
ATOM 636 C CA . GLU A 1 83 ? -1.421 19.781 5.434 1 93.56 83 GLU A CA 1
ATOM 637 C C . GLU A 1 83 ? -2.773 20.203 6.004 1 93.56 83 GLU A C 1
ATOM 639 O O . GLU A 1 83 ? -2.977 21.359 6.355 1 93.56 83 GLU A O 1
ATOM 644 N N . ARG A 1 84 ? -3.625 19.297 6.113 1 93.81 84 ARG A N 1
ATOM 645 C CA . ARG A 1 84 ? -4.969 19.562 6.617 1 93.81 84 ARG A CA 1
ATOM 646 C C . ARG A 1 84 ? -4.926 20.047 8.062 1 93.81 84 ARG A C 1
ATOM 648 O O . ARG A 1 84 ? -5.523 21.062 8.406 1 93.81 84 ARG A O 1
ATOM 655 N N . LEU A 1 85 ? -4.211 19.359 8.891 1 94.88 85 LEU A N 1
ATOM 656 C CA . LEU A 1 85 ? -4.133 19.688 10.305 1 94.88 85 LEU A CA 1
ATOM 657 C C . LEU A 1 85 ? -3.398 21.016 10.516 1 94.88 85 LEU A C 1
ATOM 659 O O . LEU A 1 85 ? -3.785 21.812 11.367 1 94.88 85 LEU A O 1
ATOM 663 N N . SER A 1 86 ? -2.352 21.203 9.734 1 94.31 86 SER A N 1
ATOM 664 C CA . SER A 1 86 ? -1.609 22.453 9.828 1 94.31 86 SER A CA 1
ATOM 665 C C . SER A 1 86 ? -2.492 23.656 9.469 1 94.31 86 SER A C 1
ATOM 667 O O . SER A 1 86 ? -2.441 24.688 10.133 1 94.31 86 SER A O 1
ATOM 669 N N . LYS A 1 87 ? -3.234 23.5 8.461 1 93.38 87 LYS A N 1
ATOM 670 C CA . LYS A 1 87 ? -4.152 24.562 8.047 1 93.38 87 LYS A CA 1
ATOM 671 C C . LYS A 1 87 ? -5.211 24.828 9.117 1 93.38 87 LYS A C 1
ATOM 673 O O . LYS A 1 87 ? -5.512 25.984 9.422 1 93.38 87 LYS A O 1
ATOM 678 N N . GLU A 1 88 ? -5.773 23.781 9.641 1 94.88 88 GLU A N 1
ATOM 679 C CA . GLU A 1 88 ? -6.824 23.875 10.648 1 94.88 88 GLU A CA 1
ATOM 680 C C . GLU A 1 88 ? -6.312 24.562 11.914 1 94.88 88 GLU A C 1
ATOM 682 O O . GLU A 1 88 ? -7.023 25.375 12.523 1 94.88 88 GLU A O 1
ATOM 687 N N . LEU A 1 89 ? -5.031 24.266 12.258 1 95.25 89 LEU A N 1
ATOM 688 C CA . LEU A 1 89 ? -4.477 24.766 13.516 1 95.25 89 LEU A CA 1
ATOM 689 C C . LEU A 1 89 ? -3.754 26.094 13.305 1 95.25 89 LEU A C 1
ATOM 691 O O . LEU A 1 89 ? -3.492 26.812 14.258 1 95.25 89 LEU A O 1
ATOM 695 N N . GLY A 1 90 ? -3.529 26.344 12.047 1 94.62 90 GLY A N 1
ATOM 696 C CA . GLY A 1 90 ? -2.824 27.578 11.719 1 94.62 90 GLY A CA 1
ATOM 697 C C . GLY A 1 90 ? -1.369 27.562 12.148 1 94.62 90 GLY A C 1
ATOM 698 O O . GLY A 1 90 ? -0.768 28.609 12.359 1 94.62 90 GLY A O 1
ATOM 699 N N . THR A 1 91 ? -0.854 26.375 12.539 1 93.44 91 THR A N 1
ATOM 700 C CA . THR A 1 91 ? 0.531 26.219 12.969 1 93.44 91 THR A CA 1
ATOM 701 C C . THR A 1 91 ? 1.067 24.844 12.578 1 93.44 91 THR A C 1
ATOM 703 O O . THR A 1 91 ? 0.328 24.016 12.047 1 93.44 91 THR A O 1
ATOM 706 N N . LYS A 1 92 ? 2.34 24.766 12.766 1 90.75 92 LYS A N 1
ATOM 707 C CA . LYS A 1 92 ? 2.959 23.469 12.539 1 90.75 92 LYS A CA 1
ATOM 708 C C . LYS A 1 92 ? 2.439 22.422 13.531 1 90.75 92 LYS A C 1
ATOM 710 O O . LYS A 1 92 ? 2.223 22.734 14.703 1 90.75 92 LYS A O 1
ATOM 715 N N . VAL A 1 93 ? 2.27 21.25 12.922 1 93.56 93 VAL A N 1
ATOM 716 C CA . VAL A 1 93 ? 1.746 20.172 13.75 1 93.56 93 VAL A CA 1
ATOM 717 C C . VAL A 1 93 ? 2.852 19.156 14.039 1 93.56 93 VAL A C 1
ATOM 719 O O . VAL A 1 93 ? 3.832 19.078 13.289 1 93.56 93 VAL A O 1
ATOM 722 N N . ASP A 1 94 ? 2.727 18.5 15.164 1 95.12 94 ASP A N 1
ATOM 723 C CA . ASP A 1 94 ? 3.674 17.469 15.57 1 95.12 94 ASP A CA 1
ATOM 724 C C . ASP A 1 94 ? 3.707 16.328 14.562 1 95.12 94 ASP A C 1
ATOM 726 O O . ASP A 1 94 ? 2.707 15.625 14.367 1 95.12 94 ASP A O 1
ATOM 730 N N . GLU A 1 95 ? 4.859 16.125 13.984 1 95.19 95 GLU A N 1
ATOM 731 C CA . GLU A 1 95 ? 5.031 15.125 12.93 1 95.19 95 GLU A CA 1
ATOM 732 C C . GLU A 1 95 ? 4.711 13.727 13.445 1 95.19 95 GLU A C 1
ATOM 734 O O . GLU A 1 95 ? 4.117 12.914 12.727 1 95.19 95 GLU A O 1
ATOM 739 N N . ALA A 1 96 ? 5.121 13.398 14.602 1 95.94 96 ALA A N 1
ATOM 740 C CA . ALA A 1 96 ? 4.902 12.07 15.18 1 95.94 96 ALA A CA 1
ATOM 741 C C . ALA A 1 96 ? 3.414 11.812 15.398 1 95.94 96 ALA A C 1
ATOM 743 O O . ALA A 1 96 ? 2.941 10.688 15.219 1 95.94 96 ALA A O 1
ATOM 744 N N . LEU A 1 97 ? 2.721 12.82 15.805 1 96.06 97 LEU A N 1
ATOM 745 C CA . LEU A 1 97 ? 1.281 12.695 15.992 1 96.06 97 LEU A CA 1
ATOM 746 C C . LEU A 1 97 ? 0.577 12.438 14.664 1 96.06 97 LEU A C 1
ATOM 748 O O . LEU A 1 97 ? -0.335 11.609 14.594 1 96.06 97 LEU A O 1
ATOM 752 N N . VAL A 1 98 ? 0.979 13.156 13.664 1 96.94 98 VAL A N 1
ATOM 753 C CA . VAL A 1 98 ? 0.402 12.977 12.336 1 96.94 98 VAL A CA 1
ATOM 754 C C . VAL A 1 98 ? 0.669 11.555 11.852 1 96.94 98 VAL A C 1
ATOM 756 O O . VAL A 1 98 ? -0.228 10.898 11.32 1 96.94 98 VAL A O 1
ATOM 759 N N . ALA A 1 99 ? 1.874 11.062 12.07 1 96.94 99 ALA A N 1
ATOM 760 C CA . ALA A 1 99 ? 2.246 9.711 11.648 1 96.94 99 ALA A CA 1
ATOM 761 C C . ALA A 1 99 ? 1.397 8.664 12.359 1 96.94 99 ALA A C 1
ATOM 763 O O . ALA A 1 99 ? 0.915 7.719 11.734 1 96.94 99 ALA A O 1
ATOM 764 N N . ASP A 1 100 ? 1.213 8.852 13.602 1 96.44 100 ASP A N 1
ATOM 765 C CA . ASP A 1 100 ? 0.414 7.918 14.391 1 96.44 100 ASP A CA 1
ATOM 766 C C . ASP A 1 100 ? -1.033 7.887 13.898 1 96.44 100 ASP A C 1
ATOM 768 O O . ASP A 1 100 ? -1.632 6.816 13.781 1 96.44 100 ASP A O 1
ATOM 772 N N . LYS A 1 101 ? -1.545 9.016 13.68 1 97.19 101 LYS A N 1
ATOM 773 C CA . LYS A 1 101 ? -2.922 9.102 13.203 1 97.19 101 LYS A CA 1
ATOM 774 C C . LYS A 1 101 ? -3.062 8.492 11.812 1 97.19 101 LYS A C 1
ATOM 776 O O . LYS A 1 101 ? -4.027 7.777 11.539 1 97.19 101 LYS A O 1
ATOM 781 N N . ALA A 1 102 ? -2.117 8.781 10.938 1 97.75 102 ALA A N 1
ATOM 782 C CA . ALA A 1 102 ? -2.131 8.203 9.594 1 97.75 102 ALA A CA 1
ATOM 783 C C . ALA A 1 102 ? -2.115 6.68 9.656 1 97.75 102 ALA A C 1
ATOM 785 O O . ALA A 1 102 ? -2.893 6.016 8.969 1 97.75 102 ALA A O 1
ATOM 786 N N . ARG A 1 103 ? -1.242 6.121 10.445 1 97.75 103 ARG A N 1
ATOM 787 C CA . ARG A 1 103 ? -1.175 4.672 10.594 1 97.75 103 ARG A CA 1
ATOM 788 C C . ARG A 1 103 ? -2.51 4.105 11.07 1 97.75 103 ARG A C 1
ATOM 790 O O . ARG A 1 103 ? -3 3.115 10.523 1 97.75 103 ARG A O 1
ATOM 797 N N . GLU A 1 104 ? -3.025 4.734 12.086 1 97.31 104 GLU A N 1
ATOM 798 C CA . GLU A 1 104 ? -4.297 4.285 12.648 1 97.31 104 GLU A CA 1
ATOM 799 C C . GLU A 1 104 ? -5.395 4.277 11.586 1 97.31 104 GLU A C 1
ATOM 801 O O . GLU A 1 104 ? -6.141 3.307 11.469 1 97.31 104 GLU A O 1
ATOM 806 N N . MET A 1 105 ? -5.453 5.312 10.867 1 97.69 105 MET A N 1
ATOM 807 C CA . MET A 1 105 ? -6.48 5.453 9.844 1 97.69 105 MET A CA 1
ATOM 808 C C . MET A 1 105 ? -6.309 4.402 8.75 1 97.69 105 MET A C 1
ATOM 810 O O . MET A 1 105 ? -7.266 3.705 8.398 1 97.69 105 MET A O 1
ATOM 814 N N . ILE A 1 106 ? -5.125 4.184 8.266 1 98.12 106 ILE A N 1
ATOM 815 C CA . ILE A 1 106 ? -4.852 3.266 7.164 1 98.12 106 ILE A CA 1
ATOM 816 C C . ILE A 1 106 ? -5.082 1.827 7.621 1 98.12 106 ILE A C 1
ATOM 818 O O . ILE A 1 106 ? -5.773 1.059 6.945 1 98.12 106 ILE A O 1
ATOM 822 N N . VAL A 1 107 ? -4.551 1.503 8.766 1 97.44 107 VAL A N 1
ATOM 823 C CA . VAL A 1 107 ? -4.621 0.126 9.242 1 97.44 107 VAL A CA 1
ATOM 824 C C . VAL A 1 107 ? -6.062 -0.228 9.594 1 97.44 107 VAL A C 1
ATOM 826 O O . VAL A 1 107 ? -6.535 -1.321 9.273 1 97.44 107 VAL A O 1
ATOM 829 N N . ASN A 1 108 ? -6.797 0.685 10.203 1 97.19 108 ASN A N 1
ATOM 830 C CA . ASN A 1 108 ? -8.211 0.443 10.477 1 97.19 108 ASN A CA 1
ATOM 831 C C . ASN A 1 108 ? -9 0.208 9.195 1 97.19 108 ASN A C 1
ATOM 833 O O . ASN A 1 108 ? -9.875 -0.659 9.148 1 97.19 108 ASN A O 1
ATOM 837 N N . ALA A 1 109 ? -8.695 0.992 8.227 1 97.69 109 ALA A N 1
ATOM 838 C CA . ALA A 1 109 ? -9.375 0.834 6.949 1 97.69 109 ALA A CA 1
ATOM 839 C C . ALA A 1 109 ? -9.055 -0.52 6.32 1 97.69 109 ALA A C 1
ATOM 841 O O . ALA A 1 109 ? -9.938 -1.189 5.785 1 97.69 109 ALA A O 1
ATOM 842 N N . ILE A 1 110 ? -7.801 -0.953 6.367 1 97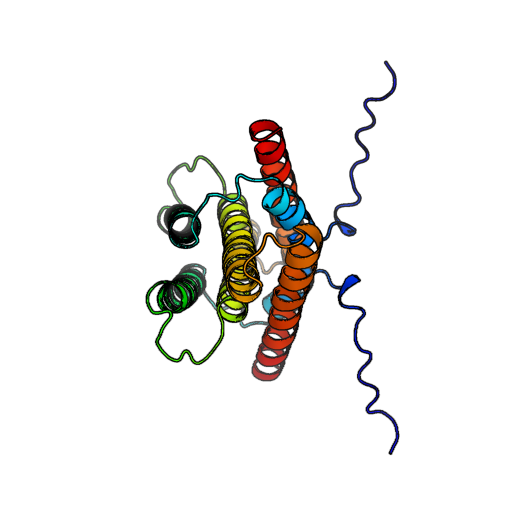.19 110 ILE A N 1
ATOM 843 C CA . ILE A 1 110 ? -7.391 -2.236 5.805 1 97.19 110 ILE A CA 1
ATOM 844 C C . ILE A 1 110 ? -8.125 -3.369 6.52 1 97.19 110 ILE A C 1
ATOM 846 O O . ILE A 1 110 ? -8.648 -4.281 5.875 1 97.19 110 ILE A O 1
ATOM 850 N N . ILE A 1 111 ? -8.164 -3.252 7.801 1 95.12 111 ILE A N 1
ATOM 851 C CA . ILE A 1 111 ? -8.836 -4.281 8.586 1 95.12 111 ILE A CA 1
ATOM 852 C C . ILE A 1 111 ? -10.32 -4.332 8.211 1 95.12 111 ILE A C 1
ATOM 854 O O . ILE A 1 111 ? -10.852 -5.402 7.906 1 95.12 111 ILE A O 1
ATOM 858 N N . SER A 1 112 ? -10.961 -3.203 8.203 1 95.38 112 SER A N 1
ATOM 859 C CA . SER A 1 112 ? -12.398 -3.129 7.926 1 95.38 112 SER A CA 1
ATOM 860 C C . SER A 1 112 ? -12.719 -3.65 6.531 1 95.38 112 SER A C 1
ATOM 862 O O . SER A 1 112 ? -13.672 -4.406 6.348 1 95.38 112 SER A O 1
ATOM 864 N N . LYS A 1 113 ? -11.938 -3.322 5.633 1 95.19 113 LYS A N 1
ATOM 865 C CA . LYS A 1 113 ? -12.188 -3.705 4.246 1 95.19 113 LYS A CA 1
ATOM 866 C C . LYS A 1 113 ? -11.891 -5.184 4.02 1 95.19 113 LYS A C 1
ATOM 868 O O . LYS A 1 113 ? -12.578 -5.852 3.254 1 95.19 113 LYS A O 1
ATOM 873 N N . SER A 1 114 ? -10.836 -5.652 4.645 1 91.94 114 SER A N 1
ATOM 874 C CA . SER A 1 114 ? -10.516 -7.07 4.543 1 91.94 114 SER A CA 1
ATOM 875 C C . SER A 1 114 ? -11.625 -7.934 5.148 1 91.94 114 SER A C 1
ATOM 877 O O . SER A 1 114 ? -11.961 -8.984 4.609 1 91.94 114 SER A O 1
ATOM 879 N N . GLU A 1 115 ? -12.188 -7.461 6.195 1 89.31 115 GLU A N 1
ATOM 880 C CA . GLU A 1 115 ? -13.266 -8.195 6.844 1 89.31 115 GLU A CA 1
ATOM 881 C C . GLU A 1 115 ? -14.531 -8.188 5.992 1 89.31 115 GLU A C 1
ATOM 883 O O . GLU A 1 115 ? -15.25 -9.188 5.93 1 89.31 115 GLU A O 1
ATOM 888 N N . LYS A 1 116 ? -14.766 -7.086 5.367 1 89.56 116 LYS A N 1
ATOM 889 C CA . LYS A 1 116 ? -15.914 -6.996 4.465 1 89.56 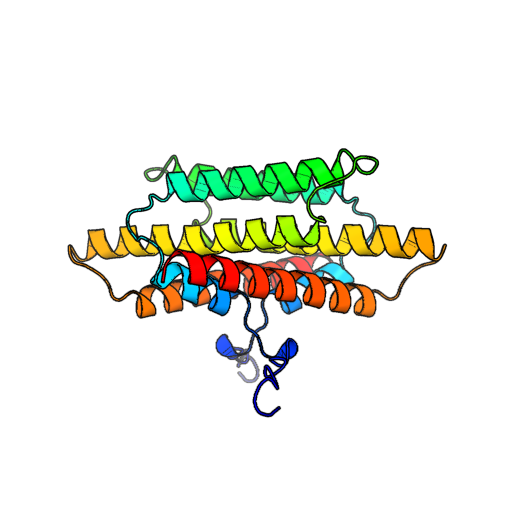116 LYS A CA 1
ATOM 890 C C . LYS A 1 116 ? -15.773 -7.977 3.303 1 89.56 116 LYS A C 1
ATOM 892 O O . LYS A 1 116 ? -16.75 -8.625 2.91 1 89.56 116 LYS A O 1
ATOM 897 N N . TRP A 1 117 ? -14.641 -8.039 2.744 1 85.06 117 TRP A N 1
ATOM 898 C CA . TRP A 1 117 ? -14.367 -8.945 1.638 1 85.06 117 TRP A CA 1
ATOM 899 C C . TRP A 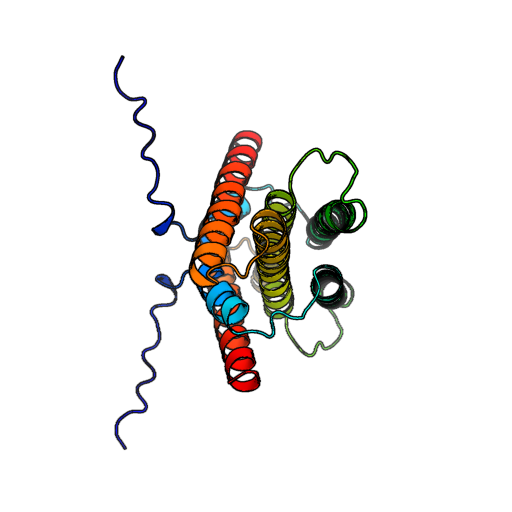1 117 ? -14.516 -10.398 2.078 1 85.06 117 TRP A C 1
ATOM 901 O O . TRP A 1 117 ? -15.062 -11.227 1.345 1 85.06 117 TRP A O 1
ATOM 911 N N . LYS A 1 118 ? -14.008 -10.758 3.213 1 81.88 118 LYS A N 1
ATOM 912 C CA . LYS A 1 118 ? -14.078 -12.125 3.727 1 81.88 118 LYS A CA 1
ATOM 913 C C . LYS A 1 118 ? -15.523 -12.586 3.857 1 81.88 118 LYS A C 1
ATOM 915 O O . LYS A 1 118 ? -15.836 -13.75 3.59 1 81.88 118 LYS A O 1
ATOM 920 N N . LYS A 1 119 ? -16.359 -11.719 4.172 1 79 119 LYS A N 1
ATOM 921 C CA . LYS A 1 119 ? -17.781 -12.039 4.332 1 79 119 LYS A CA 1
ATOM 922 C C . LYS A 1 119 ? -18.422 -12.359 2.986 1 79 119 LYS A C 1
ATOM 924 O O . LYS A 1 119 ? -19.406 -13.094 2.926 1 79 119 LYS A O 1
ATOM 929 N N . GLN A 1 120 ? -17.781 -11.82 1.918 1 73.5 120 GLN A N 1
ATOM 930 C CA . GLN A 1 120 ? -18.359 -12.016 0.592 1 73.5 120 GLN A CA 1
ATOM 931 C C . GLN A 1 120 ? -17.859 -13.32 -0.032 1 73.5 120 GLN A C 1
ATOM 933 O O . GLN A 1 120 ? -18.484 -13.852 -0.956 1 73.5 120 GLN A O 1
ATOM 938 N N . VAL A 1 121 ? -16.781 -13.773 0.375 1 66.44 121 VAL A N 1
ATOM 939 C CA . VAL A 1 121 ? -16.203 -14.945 -0.273 1 66.44 121 VAL A CA 1
ATOM 940 C C . VAL A 1 121 ? -16.469 -16.188 0.58 1 66.44 121 VAL A C 1
ATOM 942 O O . VAL A 1 121 ? -16.344 -17.312 0.099 1 66.44 121 VAL A O 1
ATOM 945 N N . ILE A 1 122 ? -16.781 -16.078 1.905 1 56.84 122 ILE A N 1
ATOM 946 C CA . ILE A 1 122 ? -17.125 -17.25 2.717 1 56.84 122 ILE A CA 1
ATOM 947 C C . ILE A 1 122 ? -18.641 -17.406 2.773 1 56.84 122 ILE A C 1
ATOM 949 O O . ILE A 1 122 ? -19.375 -16.422 2.949 1 56.84 122 ILE A O 1
ATOM 953 N N . MET B 1 1 ? -26.688 -10.641 27.656 1 26.28 1 MET B N 1
ATOM 954 C CA . MET B 1 1 ? -26.203 -9.406 27.031 1 26.28 1 MET B CA 1
ATOM 955 C C . MET B 1 1 ? -24.719 -9.5 26.719 1 26.28 1 MET B C 1
ATOM 957 O O . MET B 1 1 ? -24.062 -8.484 26.484 1 26.28 1 MET B O 1
ATOM 961 N N . GLY B 1 2 ? -24.141 -10.719 26.641 1 27.5 2 GLY B N 1
ATOM 962 C CA . GLY B 1 2 ? -22.797 -11.195 26.953 1 27.5 2 GLY B CA 1
ATOM 963 C C . GLY B 1 2 ? -21.734 -10.648 26.016 1 27.5 2 GLY B C 1
ATOM 964 O O . GLY B 1 2 ? -20.75 -10.062 26.469 1 27.5 2 GLY B O 1
ATOM 965 N N . ASN B 1 3 ? -21.547 -11.359 24.891 1 30.53 3 ASN B N 1
ATOM 966 C CA . ASN B 1 3 ? -20.312 -11.742 24.219 1 30.53 3 ASN B CA 1
ATOM 967 C C . ASN B 1 3 ? -19.766 -10.602 23.359 1 30.53 3 ASN B C 1
ATOM 969 O O . ASN B 1 3 ? -18.984 -10.836 22.438 1 30.53 3 ASN B O 1
ATOM 973 N N . GLY B 1 4 ? -20.516 -9.562 23.219 1 30.16 4 GLY B N 1
ATOM 974 C CA . GLY B 1 4 ? -20.203 -8.695 22.094 1 30.16 4 GLY B CA 1
ATOM 975 C C . GLY B 1 4 ? -18.828 -8.047 22.203 1 30.16 4 GLY B C 1
ATOM 976 O O . GLY B 1 4 ? -18.594 -7 21.594 1 30.16 4 GLY B O 1
ATOM 977 N N . TRP B 1 5 ? -18.172 -8.289 23.391 1 31.58 5 TRP B N 1
ATOM 978 C CA . TRP B 1 5 ? -16.891 -7.586 23.531 1 31.58 5 TRP B CA 1
ATOM 979 C C . TRP B 1 5 ? -16 -7.84 22.328 1 31.58 5 TRP B C 1
ATOM 981 O O . TRP B 1 5 ? -15.555 -8.969 22.109 1 31.58 5 TRP B O 1
ATOM 991 N N . ASN B 1 6 ? -16.359 -7.523 21.141 1 37.59 6 ASN B N 1
ATOM 992 C CA . ASN B 1 6 ? -15.43 -7.52 20.016 1 37.59 6 ASN B CA 1
ATOM 993 C C . ASN B 1 6 ? -14.023 -7.109 20.438 1 37.59 6 ASN B C 1
ATOM 995 O O . ASN B 1 6 ? -13.836 -6.027 21 1 37.59 6 ASN B O 1
ATOM 999 N N . ALA B 1 7 ? -13.117 -7.844 20.844 1 34.59 7 ALA B N 1
ATOM 1000 C CA . ALA B 1 7 ? -11.719 -7.656 21.219 1 34.59 7 ALA B CA 1
ATOM 1001 C C . ALA B 1 7 ? -11.062 -6.574 20.359 1 34.59 7 ALA B C 1
ATOM 1003 O O . ALA B 1 7 ? -10.984 -6.699 19.141 1 34.59 7 ALA B O 1
ATOM 1004 N N . ALA B 1 8 ? -11.305 -5.371 20.562 1 37.03 8 ALA B N 1
ATOM 1005 C CA . ALA B 1 8 ? -10.539 -4.254 20.016 1 37.03 8 ALA B CA 1
ATOM 1006 C C . ALA B 1 8 ? -9.109 -4.676 19.688 1 37.03 8 ALA B C 1
ATOM 1008 O O . ALA B 1 8 ? -8.336 -5.004 20.594 1 37.03 8 ALA B O 1
ATOM 1009 N N . GLN B 1 9 ? -8.938 -5.621 18.781 1 47.5 9 GLN B N 1
ATOM 1010 C CA . GLN B 1 9 ? -7.578 -5.973 18.359 1 47.5 9 GLN B CA 1
ATOM 1011 C C . GLN B 1 9 ? -6.625 -4.797 18.562 1 47.5 9 GLN B C 1
ATOM 1013 O O . GLN B 1 9 ? -6.98 -3.648 18.297 1 47.5 9 GLN B O 1
ATOM 1018 N N . ASN B 1 10 ? -5.797 -4.973 19.438 1 62.25 10 ASN B N 1
ATOM 1019 C CA . ASN B 1 10 ? -4.734 -3.988 19.625 1 62.25 10 ASN B CA 1
ATOM 1020 C C . ASN B 1 10 ? -4.121 -3.561 18.297 1 62.25 10 ASN B C 1
ATOM 1022 O O . ASN B 1 10 ? -3.369 -4.32 17.688 1 62.25 10 ASN B O 1
ATOM 1026 N N . LEU B 1 11 ? -4.707 -2.541 17.641 1 73.62 11 LEU B N 1
ATOM 1027 C CA . LEU B 1 11 ? -4.312 -1.993 16.344 1 73.62 11 LEU B CA 1
ATOM 1028 C C . LEU B 1 11 ? -2.793 -2.014 16.188 1 73.62 11 LEU B C 1
ATOM 1030 O O . LEU B 1 11 ? -2.283 -2.18 15.07 1 73.62 11 LEU B O 1
ATOM 1034 N N . LYS B 1 12 ? -2.189 -2.025 17.312 1 72.69 12 LYS B N 1
ATOM 1035 C CA . LYS B 1 12 ? -0.732 -1.94 17.281 1 72.69 12 LYS B CA 1
ATOM 1036 C C . LYS B 1 12 ? -0.112 -3.283 16.906 1 72.69 12 LYS B C 1
ATOM 1038 O O . LYS B 1 12 ? 0.992 -3.332 16.359 1 72.69 12 LYS B O 1
ATOM 1043 N N . SER B 1 13 ? -0.878 -4.23 17.094 1 78.06 13 SER B N 1
ATOM 1044 C CA . SER B 1 13 ? -0.296 -5.555 16.875 1 78.06 13 SER B CA 1
ATOM 1045 C C . SER B 1 13 ? -0.673 -6.113 15.516 1 78.06 13 SER B C 1
ATOM 1047 O O . SER B 1 13 ? -0.202 -7.184 15.125 1 78.06 13 SER B O 1
ATOM 1049 N N . VAL B 1 14 ? -1.405 -5.344 14.797 1 85.75 14 VAL B N 1
ATOM 1050 C CA . VAL B 1 14 ? -1.88 -5.875 13.523 1 85.75 14 VAL B CA 1
ATOM 1051 C C . VAL B 1 14 ? -0.824 -5.648 12.445 1 85.75 14 VAL B C 1
ATOM 1053 O O . VAL B 1 14 ? -0.292 -4.543 12.305 1 85.75 14 VAL B O 1
ATOM 1056 N N . ASP B 1 15 ? -0.451 -6.742 11.789 1 91 15 ASP B N 1
ATOM 1057 C CA . ASP B 1 15 ? 0.321 -6.656 10.547 1 91 15 ASP B CA 1
ATOM 1058 C C . ASP B 1 15 ? -0.595 -6.465 9.344 1 91 15 ASP B C 1
ATOM 1060 O O . ASP B 1 15 ? -1.246 -7.41 8.898 1 91 15 ASP B O 1
ATOM 1064 N N . PRO B 1 16 ? -0.575 -5.262 8.844 1 94.88 16 PRO B N 1
ATOM 1065 C CA . PRO B 1 16 ? -1.576 -4.98 7.809 1 94.88 16 PRO B CA 1
ATOM 1066 C C . PRO B 1 16 ? -1.367 -5.812 6.543 1 94.88 16 PRO B C 1
ATOM 1068 O O . PRO B 1 16 ? -2.338 -6.199 5.887 1 94.88 16 PRO B O 1
ATOM 1071 N N . ILE B 1 17 ? -0.148 -6.09 6.168 1 96.88 17 ILE B N 1
ATOM 1072 C CA . ILE B 1 17 ? 0.125 -6.875 4.969 1 96.88 17 ILE B CA 1
ATOM 1073 C C . ILE B 1 17 ? -0.352 -8.312 5.172 1 96.88 17 ILE B C 1
ATOM 1075 O O . ILE B 1 17 ? -0.99 -8.891 4.289 1 96.88 17 ILE B O 1
ATOM 1079 N N . ALA B 1 18 ? -0.063 -8.859 6.355 1 94.62 18 ALA B N 1
ATOM 1080 C CA . ALA B 1 18 ? -0.53 -10.203 6.668 1 94.62 18 ALA B CA 1
ATOM 1081 C C . ALA B 1 18 ? -2.055 -10.281 6.637 1 94.62 18 ALA B C 1
ATOM 1083 O O . ALA B 1 18 ? -2.625 -11.281 6.188 1 94.62 18 ALA B O 1
ATOM 1084 N N . LYS B 1 19 ? -2.684 -9.297 7.168 1 94 19 LYS B N 1
ATOM 1085 C CA . LYS B 1 19 ? -4.145 -9.25 7.18 1 94 19 LYS B CA 1
ATOM 1086 C C . LYS B 1 19 ? -4.707 -9.336 5.762 1 94 19 LYS B C 1
ATOM 1088 O O . LYS B 1 19 ? -5.676 -10.055 5.512 1 94 19 LYS B O 1
ATOM 1093 N N . VAL B 1 20 ? -4.141 -8.586 4.844 1 96.19 20 VAL B N 1
ATOM 1094 C CA . VAL B 1 20 ? -4.57 -8.602 3.449 1 96.19 20 VAL B CA 1
ATOM 1095 C C . VAL B 1 20 ? -4.375 -10 2.863 1 96.19 20 VAL B C 1
ATOM 1097 O O . VAL B 1 20 ? -5.258 -10.516 2.182 1 96.19 20 VAL B O 1
ATOM 1100 N N . LEU B 1 21 ? -3.264 -10.594 3.16 1 96.12 21 LEU B N 1
ATOM 1101 C CA . LEU B 1 21 ? -2.896 -11.867 2.553 1 96.12 21 LEU B CA 1
ATOM 1102 C C . LEU B 1 21 ? -3.781 -12.992 3.074 1 96.12 21 LEU B C 1
ATOM 1104 O O . LEU B 1 21 ? -3.959 -14.008 2.398 1 96.12 21 LEU B O 1
ATOM 1108 N N . GLU B 1 22 ? -4.324 -12.82 4.273 1 94.38 22 GLU B N 1
ATOM 1109 C CA . GLU B 1 22 ? -5.32 -13.773 4.75 1 94.38 22 GLU B CA 1
ATOM 1110 C C . GLU B 1 22 ? -6.508 -13.859 3.791 1 94.38 22 GLU B C 1
ATOM 1112 O O . GLU B 1 22 ? -7.027 -14.945 3.535 1 94.38 22 GLU B O 1
ATOM 1117 N N . THR B 1 23 ? -6.906 -12.742 3.307 1 93.12 23 THR B N 1
ATOM 1118 C CA . THR B 1 23 ? -8.039 -12.688 2.387 1 93.12 23 THR B CA 1
ATOM 1119 C C . THR B 1 23 ? -7.625 -13.164 0.997 1 93.12 23 THR B C 1
ATOM 1121 O O . THR B 1 23 ? -8.406 -13.805 0.296 1 93.12 23 THR B O 1
ATOM 1124 N N . SER B 1 24 ? -6.391 -12.875 0.575 1 94.38 24 SER B N 1
ATOM 1125 C CA . SER B 1 24 ? -5.895 -13.289 -0.733 1 94.38 24 SER B CA 1
ATOM 1126 C C . SER B 1 24 ? -5.922 -14.805 -0.88 1 94.38 24 SER B C 1
ATOM 1128 O O . SER B 1 24 ? -6.207 -15.32 -1.961 1 94.38 24 SER B O 1
ATOM 1130 N N . GLN B 1 25 ? -5.668 -15.492 0.217 1 93.25 25 GLN B N 1
ATOM 1131 C CA . GLN B 1 25 ? -5.559 -16.953 0.219 1 93.25 25 GLN B CA 1
ATOM 1132 C C . GLN B 1 25 ? -6.918 -17.609 -0.033 1 93.25 25 GLN B C 1
ATOM 1134 O O . GLN B 1 25 ? -6.988 -18.734 -0.531 1 93.25 25 GLN B O 1
ATOM 1139 N N . ILE B 1 26 ? -7.973 -16.891 0.306 1 90.12 26 ILE B N 1
ATOM 1140 C CA . ILE B 1 26 ? -9.281 -17.531 0.249 1 90.12 26 ILE B CA 1
ATOM 1141 C C . ILE B 1 26 ? -10.07 -16.984 -0.941 1 90.12 26 ILE B C 1
ATOM 1143 O O . ILE B 1 26 ? -11.125 -17.531 -1.294 1 90.12 26 ILE B O 1
ATOM 1147 N N . ALA B 1 27 ? -9.641 -15.898 -1.493 1 82.69 27 ALA B N 1
ATOM 1148 C CA . ALA B 1 27 ? -10.273 -15.336 -2.684 1 82.69 27 ALA B CA 1
ATOM 1149 C C . ALA B 1 27 ? -10.141 -16.281 -3.873 1 82.69 27 ALA B C 1
ATOM 1151 O O . ALA B 1 27 ? -9.242 -17.125 -3.908 1 82.69 27 ALA B O 1
ATOM 1152 N N . ASP B 1 28 ? -11.148 -16.125 -4.703 1 74 28 ASP B N 1
ATOM 1153 C CA . ASP B 1 28 ? -11.094 -16.953 -5.902 1 74 28 ASP B CA 1
ATOM 1154 C C . ASP B 1 28 ? -9.734 -16.844 -6.594 1 74 28 ASP B C 1
ATOM 1156 O O . ASP B 1 28 ? -9.328 -15.75 -7.004 1 74 28 ASP B O 1
ATOM 1160 N N . VAL B 1 29 ? -9.125 -17.906 -6.75 1 62.69 29 VAL B N 1
ATOM 1161 C CA . VAL B 1 29 ? -7.781 -17.984 -7.316 1 62.69 29 VAL B CA 1
ATOM 1162 C C . VAL B 1 29 ? -7.848 -17.781 -8.828 1 62.69 29 VAL B C 1
ATOM 1164 O O . VAL B 1 29 ? -6.816 -17.578 -9.477 1 62.69 29 VAL B O 1
ATOM 1167 N N . GLN B 1 30 ? -9.039 -17.703 -9.289 1 72.19 30 GLN B N 1
ATOM 1168 C CA . GLN B 1 30 ? -9.125 -17.625 -10.75 1 72.19 30 GLN B CA 1
ATOM 1169 C C . GLN B 1 30 ? -9.023 -16.188 -11.234 1 72.19 30 GLN B C 1
ATOM 1171 O O . GLN B 1 30 ? -8.961 -15.93 -12.438 1 72.19 30 GLN B O 1
ATOM 1176 N N . ARG B 1 31 ? -8.688 -15.43 -10.305 1 85.31 31 ARG B N 1
ATOM 1177 C CA . ARG B 1 31 ? -8.5 -14.07 -10.812 1 85.31 31 ARG B CA 1
ATOM 1178 C C . ARG B 1 31 ? -7.09 -13.883 -11.367 1 85.31 31 ARG B C 1
ATOM 1180 O O . ARG B 1 31 ? -6.113 -14.328 -10.758 1 85.31 31 ARG B O 1
ATOM 1187 N N . SER B 1 32 ? -7.023 -13.227 -12.531 1 91.62 32 SER B N 1
ATOM 1188 C CA . SER B 1 32 ? -5.758 -13.023 -13.227 1 91.62 32 SER B CA 1
ATOM 1189 C C . SER B 1 32 ? -5.004 -11.828 -12.664 1 91.62 32 SER B C 1
ATOM 1191 O O . SER B 1 32 ? -5.602 -10.953 -12.023 1 91.62 32 SER B O 1
ATOM 1193 N N . GLN B 1 33 ? -3.721 -11.828 -12.891 1 94.94 33 GLN B N 1
ATOM 1194 C CA . GLN B 1 33 ? -2.906 -10.688 -12.484 1 94.94 33 GLN B CA 1
ATOM 1195 C C . GLN B 1 33 ? -3.379 -9.406 -13.164 1 94.94 33 GLN B C 1
ATOM 1197 O O . GLN B 1 33 ? -3.352 -8.328 -12.562 1 94.94 33 GLN B O 1
ATOM 1202 N N . HIS B 1 34 ? -3.91 -9.453 -14.414 1 96.38 34 HIS B N 1
ATOM 1203 C CA . HIS B 1 34 ? -4.387 -8.273 -15.125 1 96.38 34 HIS B CA 1
ATOM 1204 C C . HIS B 1 34 ? -5.664 -7.723 -14.492 1 96.38 34 HIS B C 1
ATOM 1206 O O . HIS B 1 34 ? -5.867 -6.508 -14.453 1 96.38 34 HIS B O 1
ATOM 1212 N N . TYR B 1 35 ? -6.465 -8.633 -14.031 1 96 35 TYR B N 1
ATOM 1213 C CA . TYR B 1 35 ? -7.668 -8.203 -13.32 1 96 35 TYR B CA 1
ATOM 1214 C C . TYR B 1 35 ? -7.309 -7.41 -12.07 1 96 35 TYR B C 1
ATOM 1216 O O . TYR B 1 35 ? -7.863 -6.332 -11.836 1 96 35 TYR B O 1
ATOM 1224 N N . VAL B 1 36 ? -6.402 -7.953 -11.273 1 97.12 36 VAL B N 1
ATOM 1225 C CA . VAL B 1 36 ? -6.027 -7.309 -10.016 1 97.12 36 VAL B CA 1
ATOM 1226 C C . VAL B 1 36 ? -5.289 -6.004 -10.305 1 97.12 36 VAL B C 1
ATOM 1228 O O . VAL B 1 36 ? -5.457 -5.02 -9.578 1 97.12 36 VAL B O 1
ATOM 1231 N N . LEU B 1 37 ? -4.508 -5.969 -11.344 1 98.06 37 LEU B N 1
ATOM 1232 C CA . LEU B 1 37 ? -3.889 -4.719 -11.773 1 98.06 37 LEU B CA 1
ATOM 1233 C C . LEU B 1 37 ? -4.949 -3.674 -12.102 1 98.06 37 LEU B C 1
ATOM 1235 O O . LEU B 1 37 ? -4.797 -2.498 -11.758 1 98.06 37 LEU B O 1
ATOM 1239 N N . GLY B 1 38 ? -5.98 -4.105 -12.773 1 97.88 38 GLY B N 1
ATOM 1240 C CA . GLY B 1 38 ? -7.098 -3.211 -13.031 1 97.88 38 GLY B CA 1
ATOM 1241 C C . GLY B 1 38 ? -7.695 -2.621 -11.766 1 97.88 38 GLY B C 1
ATOM 1242 O O . GLY B 1 38 ? -8.047 -1.44 -11.734 1 97.88 38 GLY B O 1
ATOM 1243 N N . LYS B 1 39 ? -7.785 -3.428 -10.734 1 97.56 39 LYS B N 1
ATOM 1244 C CA . LYS B 1 39 ? -8.305 -2.953 -9.453 1 97.56 39 LYS B CA 1
ATOM 1245 C C . LYS B 1 39 ? -7.375 -1.91 -8.836 1 97.56 39 LYS B C 1
ATOM 1247 O O . LYS B 1 39 ? -7.836 -0.918 -8.273 1 97.56 39 LYS B O 1
ATOM 1252 N N . CYS B 1 40 ? -6.082 -2.125 -8.945 1 98.38 40 CYS B N 1
ATOM 1253 C CA . CYS B 1 40 ? -5.125 -1.127 -8.477 1 98.38 40 CYS B CA 1
ATOM 1254 C C . CYS B 1 40 ? -5.352 0.211 -9.172 1 98.38 40 CYS B C 1
ATOM 1256 O O . CYS B 1 40 ? -5.367 1.257 -8.523 1 98.38 40 CYS B O 1
ATOM 1258 N N . THR B 1 41 ? -5.539 0.118 -10.453 1 98.75 41 THR B N 1
ATOM 1259 C CA . THR B 1 41 ? -5.738 1.314 -11.258 1 98.75 41 THR B CA 1
ATOM 1260 C C . THR B 1 41 ? -7.008 2.047 -10.836 1 98.75 41 THR B C 1
ATOM 1262 O O . THR B 1 41 ? -7.012 3.273 -10.711 1 98.75 41 THR B O 1
ATOM 1265 N N . GLU B 1 42 ? -8.07 1.32 -10.633 1 98.62 42 GLU B N 1
ATOM 1266 C CA . GLU B 1 42 ? -9.336 1.896 -10.172 1 98.62 42 GLU B CA 1
ATOM 1267 C C . GLU B 1 42 ? -9.148 2.65 -8.859 1 98.62 42 GLU B C 1
ATOM 1269 O O . GLU B 1 42 ? -9.594 3.791 -8.719 1 98.62 42 GLU B O 1
ATOM 1274 N N . GLU B 1 43 ? -8.469 1.964 -7.859 1 98.69 43 GLU B N 1
ATOM 1275 C CA . GLU B 1 43 ? -8.312 2.553 -6.531 1 98.69 43 GLU B CA 1
ATOM 1276 C C . GLU B 1 43 ? -7.438 3.805 -6.582 1 98.69 43 GLU B C 1
ATOM 1278 O O . GLU B 1 43 ? -7.688 4.77 -5.859 1 98.69 43 GLU B O 1
ATOM 1283 N N . LEU B 1 44 ? -6.391 3.781 -7.398 1 98.81 44 LEU B N 1
ATOM 1284 C CA . LEU B 1 44 ? -5.578 4.984 -7.547 1 98.81 44 LEU B CA 1
ATOM 1285 C C . LEU B 1 44 ? -6.395 6.117 -8.172 1 98.81 44 LEU B C 1
ATOM 1287 O O . LEU B 1 44 ? -6.23 7.281 -7.797 1 98.81 44 LEU B O 1
ATOM 1291 N N . GLY B 1 45 ? -7.195 5.812 -9.148 1 98.69 45 GLY B N 1
ATOM 1292 C CA . GLY B 1 45 ? -8.094 6.805 -9.711 1 98.69 45 GLY B CA 1
ATOM 1293 C C . GLY B 1 45 ? -9 7.449 -8.672 1 98.69 45 GLY B C 1
ATOM 1294 O O . GLY B 1 45 ? -9.234 8.656 -8.711 1 98.69 45 GLY B O 1
ATOM 1295 N N . GLU B 1 46 ? -9.547 6.621 -7.785 1 98.62 46 GLU B N 1
ATOM 1296 C CA . GLU B 1 46 ? -10.391 7.141 -6.715 1 98.62 46 GLU B CA 1
ATOM 1297 C C . GLU B 1 46 ? -9.594 8.039 -5.77 1 98.62 46 GLU B C 1
ATOM 1299 O O . GLU B 1 46 ? -10.078 9.094 -5.355 1 98.62 46 GLU B O 1
ATOM 1304 N N . ALA B 1 47 ? -8.383 7.645 -5.441 1 98.56 47 ALA B N 1
ATOM 1305 C CA . ALA B 1 47 ? -7.52 8.484 -4.617 1 98.56 47 ALA B CA 1
ATOM 1306 C C . ALA B 1 47 ? -7.227 9.812 -5.305 1 98.56 47 ALA B C 1
ATOM 1308 O O . ALA B 1 47 ? -7.285 10.875 -4.68 1 98.56 47 ALA B O 1
ATOM 1309 N N . ALA B 1 48 ? -6.934 9.75 -6.574 1 98.56 48 ALA B N 1
ATOM 1310 C CA . ALA B 1 48 ? -6.637 10.953 -7.352 1 98.56 48 ALA B CA 1
ATOM 1311 C C . ALA B 1 48 ? -7.824 11.906 -7.363 1 98.56 48 ALA B C 1
ATOM 1313 O O . ALA B 1 48 ? -7.645 13.125 -7.285 1 98.56 48 ALA B O 1
ATOM 1314 N N . THR B 1 49 ? -9.016 11.328 -7.465 1 98.44 49 THR B N 1
ATOM 1315 C CA . THR B 1 49 ? -10.219 12.156 -7.473 1 98.44 49 THR B CA 1
ATOM 1316 C C . THR B 1 49 ? -10.352 12.93 -6.16 1 98.44 49 THR B C 1
ATOM 1318 O O . THR B 1 49 ? -10.703 14.109 -6.16 1 98.44 49 THR B O 1
ATOM 1321 N N . VAL B 1 50 ? -10.047 12.281 -5.043 1 98 50 VAL B N 1
ATOM 1322 C CA . VAL B 1 50 ? -10.133 12.922 -3.732 1 98 50 VAL B CA 1
ATOM 1323 C C . VAL B 1 50 ? -9.148 14.086 -3.66 1 98 50 VAL B C 1
ATOM 1325 O O . VAL B 1 50 ? -9.492 15.172 -3.18 1 98 50 VAL B O 1
ATOM 1328 N N . ILE B 1 51 ? -7.977 13.914 -4.199 1 97.56 51 ILE B N 1
ATOM 1329 C CA . ILE B 1 51 ? -6.926 14.922 -4.137 1 97.56 51 ILE B CA 1
ATOM 1330 C C . ILE B 1 51 ? -7.246 16.062 -5.094 1 97.56 51 ILE B C 1
ATOM 1332 O O . ILE B 1 51 ? -7.082 17.234 -4.75 1 97.56 51 ILE B O 1
ATOM 1336 N N . ASN B 1 52 ? -7.789 15.781 -6.254 1 97.31 52 ASN B N 1
ATOM 1337 C CA . ASN B 1 52 ? -7.953 16.766 -7.32 1 97.31 52 ASN B CA 1
ATOM 1338 C C . ASN B 1 52 ? -9.242 17.562 -7.152 1 97.31 52 ASN B C 1
ATOM 1340 O O . ASN B 1 52 ? -9.383 18.656 -7.719 1 97.31 52 ASN B O 1
ATOM 1344 N N . LYS B 1 53 ? -10.148 16.953 -6.41 1 96.88 53 LYS B N 1
ATOM 1345 C CA . LYS B 1 53 ? -11.422 17.625 -6.199 1 96.88 53 LYS B CA 1
ATOM 1346 C C . LYS B 1 53 ? -11.742 17.75 -4.711 1 96.88 53 LYS B C 1
ATOM 1348 O O . LYS B 1 53 ? -12.773 17.25 -4.25 1 96.88 53 LYS B O 1
ATOM 1353 N N . PRO B 1 54 ? -10.922 18.547 -4.035 1 90.62 54 PRO B N 1
ATOM 1354 C CA . PRO B 1 54 ? -11.039 18.609 -2.578 1 90.62 54 PRO B CA 1
ATOM 1355 C C . PRO B 1 54 ? -12.367 19.203 -2.117 1 90.62 54 PRO B C 1
ATOM 1357 O O . PRO B 1 54 ? -12.789 18.969 -0.978 1 90.62 54 PRO B O 1
ATOM 1360 N N . HIS B 1 55 ? -13.086 19.875 -2.951 1 92.88 55 HIS B N 1
ATOM 1361 C CA . HIS B 1 55 ? -14.32 20.547 -2.561 1 92.88 55 HIS B CA 1
ATOM 1362 C C . HIS B 1 55 ? -15.539 19.672 -2.836 1 92.88 55 HIS B C 1
ATOM 1364 O O . HIS B 1 55 ? -16.656 20 -2.422 1 92.88 55 HIS B O 1
ATOM 1370 N N . LYS B 1 56 ? -15.289 18.578 -3.502 1 93.62 56 LYS B N 1
ATOM 1371 C CA . LYS B 1 56 ? -16.391 17.672 -3.781 1 93.62 56 LYS B CA 1
ATOM 1372 C C . LYS B 1 56 ? -16.531 16.641 -2.664 1 93.62 56 LYS B C 1
ATOM 1374 O O . LYS B 1 56 ? -15.57 16.312 -1.977 1 93.62 56 LYS B O 1
ATOM 1379 N N . GLN B 1 57 ? -17.766 16.328 -2.578 1 93.69 57 GLN B N 1
ATOM 1380 C CA . GLN B 1 57 ? -18.031 15.227 -1.658 1 93.69 57 GLN B CA 1
ATOM 1381 C C . GLN B 1 57 ? -17.625 13.891 -2.273 1 93.69 57 GLN B C 1
ATOM 1383 O O . GLN B 1 57 ? -17.938 13.609 -3.432 1 93.69 57 GLN B O 1
ATOM 1388 N N . HIS B 1 58 ? -16.859 13.172 -1.445 1 95.31 58 HIS B N 1
ATOM 1389 C CA . HIS B 1 58 ? -16.422 11.852 -1.881 1 95.31 58 HIS B CA 1
ATOM 1390 C C . HIS B 1 58 ? -17.031 10.758 -1.008 1 95.31 58 HIS B C 1
ATOM 1392 O O . HIS B 1 58 ? -17.188 10.93 0.203 1 95.31 58 HIS B O 1
ATOM 1398 N N . PRO B 1 59 ? -17.375 9.578 -1.64 1 95 59 PRO B N 1
ATOM 1399 C CA . PRO B 1 59 ? -17.953 8.484 -0.858 1 95 59 PRO B CA 1
ATOM 1400 C C . PRO B 1 59 ? -17.047 8.023 0.28 1 95 59 PRO B C 1
ATOM 1402 O O . PRO B 1 59 ? -17.531 7.555 1.312 1 95 59 PRO B O 1
ATOM 1405 N N . GLU B 1 60 ? -15.766 8.094 0.064 1 97.75 60 GLU B N 1
ATOM 1406 C CA . GLU B 1 60 ? -14.781 7.699 1.065 1 97.75 60 GLU B CA 1
ATOM 1407 C C . GLU B 1 60 ? -13.602 8.672 1.097 1 97.75 60 GLU B C 1
ATOM 1409 O O . GLU B 1 60 ? -13.25 9.266 0.074 1 97.75 60 GLU B O 1
ATOM 1414 N N . PRO B 1 61 ? -13.031 8.82 2.307 1 97.56 61 PRO B N 1
ATOM 1415 C CA . PRO B 1 61 ? -11.859 9.688 2.416 1 97.56 61 PRO B CA 1
ATOM 1416 C C . PRO B 1 61 ? -10.609 9.078 1.798 1 97.56 61 PRO B C 1
ATOM 1418 O O . PRO B 1 61 ? -10.617 7.898 1.424 1 97.56 61 PRO B O 1
ATOM 1421 N N . LEU B 1 62 ? -9.562 9.891 1.708 1 98.5 62 LEU B N 1
ATOM 1422 C CA . LEU B 1 62 ? -8.328 9.508 1.021 1 98.5 62 LEU B CA 1
ATOM 1423 C C . LEU B 1 62 ? -7.73 8.25 1.629 1 98.5 62 LEU B C 1
ATOM 1425 O O . LEU B 1 62 ? -7.309 7.344 0.903 1 98.5 62 LEU B O 1
ATOM 1429 N N . HIS B 1 63 ? -7.645 8.195 2.975 1 98.69 63 HIS B N 1
ATOM 1430 C CA . HIS B 1 63 ? -6.98 7.062 3.607 1 98.69 63 HIS B CA 1
ATOM 1431 C C . HIS B 1 63 ? -7.695 5.754 3.289 1 98.69 63 HIS B C 1
ATOM 1433 O O . HIS B 1 63 ? -7.07 4.691 3.254 1 98.69 63 HIS B O 1
ATOM 1439 N N . CYS B 1 64 ? -8.984 5.758 3 1 98.69 64 CYS B N 1
ATOM 1440 C CA . CYS B 1 64 ? -9.734 4.566 2.602 1 98.69 64 CYS B CA 1
ATOM 1441 C C . CYS B 1 64 ? -9.352 4.141 1.188 1 98.69 64 CYS B C 1
ATOM 1443 O O . CYS B 1 64 ? -9.203 2.947 0.916 1 98.69 64 CYS B O 1
ATOM 1445 N N . GLU B 1 65 ? -9.227 5.109 0.285 1 98.75 65 GLU B N 1
ATOM 1446 C CA . GLU B 1 65 ? -8.82 4.793 -1.08 1 98.75 65 GLU B CA 1
ATOM 1447 C C . GLU B 1 65 ? -7.406 4.223 -1.114 1 98.75 65 GLU B C 1
ATOM 1449 O O . GLU B 1 65 ? -7.121 3.301 -1.883 1 98.75 65 GLU B O 1
ATOM 1454 N N . ILE B 1 66 ? -6.586 4.785 -0.272 1 98.81 66 ILE B N 1
ATOM 1455 C CA . ILE B 1 66 ? -5.211 4.305 -0.204 1 98.81 66 ILE B CA 1
ATOM 1456 C C . ILE B 1 66 ? -5.184 2.908 0.414 1 98.81 66 ILE B C 1
ATOM 1458 O O . ILE B 1 66 ? -4.398 2.053 -0.006 1 98.81 66 ILE B O 1
ATOM 1462 N N . ALA B 1 67 ? -5.992 2.664 1.399 1 98.62 67 ALA B N 1
ATOM 1463 C CA . ALA B 1 67 ? -6.113 1.31 1.929 1 98.62 67 ALA B CA 1
ATOM 1464 C C . ALA B 1 67 ? -6.5 0.323 0.83 1 98.62 67 ALA B C 1
ATOM 1466 O O . ALA B 1 67 ? -5.93 -0.765 0.735 1 98.62 67 ALA B O 1
ATOM 1467 N N . ASP B 1 68 ? -7.512 0.712 -0.024 1 98.44 68 ASP B N 1
ATOM 1468 C CA . ASP B 1 68 ? -7.922 -0.135 -1.141 1 98.44 68 ASP B CA 1
ATOM 1469 C C . ASP B 1 68 ? -6.762 -0.36 -2.109 1 98.44 68 ASP B C 1
ATOM 1471 O O . ASP B 1 68 ? -6.625 -1.443 -2.682 1 98.44 68 ASP B O 1
ATOM 1475 N N . LEU B 1 69 ? -5.953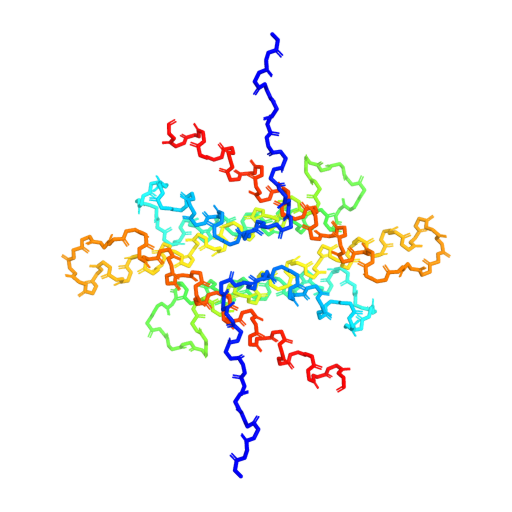 0.648 -2.312 1 98.75 69 LEU B N 1
ATOM 1476 C CA . LEU B 1 69 ? -4.785 0.547 -3.182 1 98.75 69 LEU B CA 1
ATOM 1477 C C . LEU B 1 69 ? -3.768 -0.434 -2.613 1 98.75 69 LEU B C 1
ATOM 1479 O O . LEU B 1 69 ? -3.236 -1.275 -3.342 1 98.75 69 LEU B O 1
ATOM 1483 N N . ILE B 1 70 ? -3.467 -0.342 -1.345 1 98.75 70 ILE B N 1
ATOM 1484 C CA . ILE B 1 70 ? -2.529 -1.24 -0.68 1 98.75 70 ILE B CA 1
ATOM 1485 C C . ILE B 1 70 ? -3.051 -2.674 -0.748 1 98.75 70 ILE B C 1
ATOM 1487 O O . ILE B 1 70 ? -2.309 -3.596 -1.094 1 98.75 70 ILE B O 1
ATOM 1491 N N . ILE B 1 71 ? -4.328 -2.867 -0.504 1 98.31 71 ILE B N 1
ATOM 1492 C CA . ILE B 1 71 ? -4.941 -4.191 -0.538 1 98.31 71 ILE B CA 1
ATOM 1493 C C . ILE B 1 71 ? -4.785 -4.797 -1.932 1 98.31 71 ILE B C 1
ATOM 1495 O O . ILE B 1 71 ? -4.332 -5.934 -2.076 1 98.31 71 ILE B O 1
ATOM 1499 N N . SER B 1 72 ? -5.145 -4.047 -2.922 1 97.81 72 SER B N 1
ATOM 1500 C CA . SER B 1 72 ? -5.07 -4.57 -4.281 1 97.81 72 SER B CA 1
ATOM 1501 C C . SER B 1 72 ? -3.625 -4.805 -4.707 1 97.81 72 SER B C 1
ATOM 1503 O O . SER B 1 72 ? -3.328 -5.777 -5.406 1 97.81 72 SER B O 1
ATOM 1505 N N . GLY B 1 73 ? -2.693 -3.895 -4.297 1 98.56 73 GLY B N 1
ATOM 1506 C CA . GLY B 1 73 ? -1.286 -4.086 -4.609 1 98.56 73 GLY B CA 1
ATOM 1507 C C . GLY B 1 73 ? -0.705 -5.348 -3.996 1 98.56 73 GLY B C 1
ATOM 1508 O O . GLY B 1 73 ? -0.014 -6.109 -4.672 1 98.56 73 GLY B O 1
ATOM 1509 N N . VAL B 1 74 ? -0.978 -5.559 -2.754 1 98.44 74 VAL B N 1
ATOM 1510 C CA . VAL B 1 74 ? -0.516 -6.75 -2.049 1 98.44 74 VAL B CA 1
ATOM 1511 C C . VAL B 1 74 ? -1.104 -8 -2.701 1 98.44 74 VAL B C 1
ATOM 1513 O O . VAL B 1 74 ? -0.394 -8.977 -2.934 1 98.44 74 VAL B O 1
ATOM 1516 N N . ASP B 1 75 ? -2.363 -7.953 -3.021 1 97.38 75 ASP B N 1
ATOM 1517 C CA . ASP B 1 75 ? -3.02 -9.078 -3.688 1 97.38 75 ASP B CA 1
ATOM 1518 C C . ASP B 1 75 ? -2.375 -9.367 -5.039 1 97.38 75 ASP B C 1
ATOM 1520 O O . ASP B 1 75 ? -2.279 -10.523 -5.453 1 97.38 75 ASP B O 1
ATOM 1524 N N . LEU B 1 76 ? -1.983 -8.344 -5.738 1 97.94 76 LEU B N 1
ATOM 1525 C CA . LEU B 1 76 ? -1.349 -8.516 -7.043 1 97.94 76 LEU B CA 1
ATOM 1526 C C . LEU B 1 76 ? -0.059 -9.32 -6.918 1 97.94 76 LEU B C 1
ATOM 1528 O O . LEU B 1 76 ? 0.197 -10.219 -7.719 1 97.94 76 LEU B O 1
ATOM 1532 N N . VAL B 1 77 ? 0.741 -9.008 -5.895 1 98.31 77 VAL B N 1
ATOM 1533 C CA . VAL B 1 77 ? 1.973 -9.75 -5.668 1 98.31 77 VAL B CA 1
ATOM 1534 C C . VAL B 1 77 ? 1.644 -11.211 -5.359 1 98.31 77 VAL B C 1
ATOM 1536 O O . VAL B 1 77 ? 2.283 -12.125 -5.887 1 98.31 77 VAL B O 1
ATOM 1539 N N . TYR B 1 78 ? 0.625 -11.406 -4.602 1 97.44 78 TYR B N 1
ATOM 1540 C CA . TYR B 1 78 ? 0.203 -12.75 -4.25 1 97.44 78 TYR B CA 1
ATOM 1541 C C . TYR B 1 78 ? -0.205 -13.539 -5.488 1 97.44 78 TYR B C 1
ATOM 1543 O O . TYR B 1 78 ? 0.256 -14.664 -5.699 1 97.44 78 TYR B O 1
ATOM 1551 N N . VAL B 1 79 ? -1.086 -12.977 -6.277 1 96.75 79 VAL B N 1
ATOM 1552 C CA . VAL B 1 79 ? -1.627 -13.648 -7.453 1 96.75 79 VAL B CA 1
ATOM 1553 C C . VAL B 1 79 ? -0.5 -13.953 -8.438 1 96.75 79 VAL B C 1
ATOM 1555 O O . VAL B 1 79 ? -0.432 -15.055 -8.992 1 96.75 79 VAL B O 1
ATOM 1558 N N . GLU B 1 80 ? 0.345 -12.969 -8.633 1 96.56 80 GLU B N 1
ATOM 1559 C CA . GLU B 1 80 ? 1.47 -13.156 -9.547 1 96.56 80 GLU B CA 1
ATOM 1560 C C . GLU B 1 80 ? 2.387 -14.281 -9.062 1 96.56 80 GLU B C 1
ATOM 1562 O O . GLU B 1 80 ? 2.822 -15.117 -9.859 1 96.56 80 GLU B O 1
ATOM 1567 N N . LEU B 1 81 ? 2.699 -14.305 -7.809 1 96.31 81 LEU B N 1
ATOM 1568 C CA . LEU B 1 81 ? 3.568 -15.328 -7.227 1 96.31 81 LEU B CA 1
ATOM 1569 C C . LEU B 1 81 ? 2.918 -16.703 -7.305 1 96.31 81 LEU B C 1
ATOM 1571 O O . LEU B 1 81 ? 3.582 -17.688 -7.625 1 96.31 81 LEU B O 1
ATOM 1575 N N . TYR B 1 82 ? 1.656 -16.75 -7.016 1 96.06 82 TYR B N 1
ATOM 1576 C CA . TYR B 1 82 ? 0.924 -18 -7.078 1 96.06 82 TYR B CA 1
ATOM 1577 C C . TYR B 1 82 ? 0.967 -18.594 -8.484 1 96.06 82 TYR B C 1
ATOM 1579 O O . TYR B 1 82 ? 1.266 -19.781 -8.656 1 96.06 82 TYR B O 1
ATOM 1587 N N . GLU B 1 83 ? 0.653 -17.734 -9.445 1 93.56 83 GLU B N 1
ATOM 1588 C CA . GLU B 1 83 ? 0.648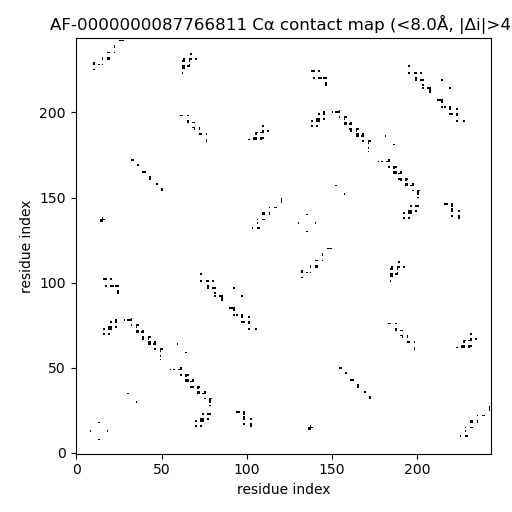 -18.188 -10.836 1 93.56 83 GLU B CA 1
ATOM 1589 C C . GLU B 1 83 ? 2.033 -18.656 -11.273 1 93.56 83 GLU B C 1
ATOM 1591 O O . GLU B 1 83 ? 2.166 -19.688 -11.922 1 93.56 83 GLU B O 1
ATOM 1596 N N . ARG B 1 84 ? 3.004 -17.938 -10.922 1 93.75 84 ARG B N 1
ATOM 1597 C CA . ARG B 1 84 ? 4.375 -18.266 -11.305 1 93.75 84 ARG B CA 1
ATOM 1598 C C . ARG B 1 84 ? 4.809 -19.594 -10.695 1 93.75 84 ARG B C 1
ATOM 1600 O O . ARG B 1 84 ? 5.328 -20.469 -11.398 1 93.75 84 ARG B O 1
ATOM 1607 N N . LEU B 1 85 ? 4.57 -19.781 -9.43 1 94.88 85 LEU B N 1
ATOM 1608 C CA . LEU B 1 85 ? 4.984 -20.984 -8.734 1 94.88 85 LEU B CA 1
ATOM 1609 C C . LEU B 1 85 ? 4.184 -22.188 -9.227 1 94.88 85 LEU B C 1
ATOM 1611 O O . LEU B 1 85 ? 4.73 -23.281 -9.375 1 94.88 85 LEU B O 1
ATOM 1615 N N . SER B 1 86 ? 2.902 -21.969 -9.445 1 94.25 86 SER B N 1
ATOM 1616 C CA . SER B 1 86 ? 2.062 -23.047 -9.953 1 94.25 86 SER B CA 1
ATOM 1617 C C . SER B 1 86 ? 2.545 -23.531 -11.32 1 94.25 86 SER B C 1
ATOM 1619 O O . SER B 1 86 ? 2.586 -24.734 -11.586 1 94.25 86 SER B O 1
ATOM 1621 N N . LYS B 1 87 ? 2.871 -22.625 -12.148 1 93.5 87 LYS B N 1
ATOM 1622 C CA . LYS B 1 87 ? 3.381 -22.953 -13.477 1 93.5 87 LYS B CA 1
ATOM 1623 C C . LYS B 1 87 ? 4.707 -23.703 -13.383 1 93.5 87 LYS B C 1
ATOM 1625 O O . LYS B 1 87 ? 4.918 -24.688 -14.078 1 93.5 87 LYS B O 1
ATOM 1630 N N . GLU B 1 88 ? 5.59 -23.203 -12.547 1 94.94 88 GLU B N 1
ATOM 1631 C CA . GLU B 1 88 ? 6.914 -23.797 -12.383 1 94.94 88 GLU B CA 1
ATOM 1632 C C . GLU B 1 88 ? 6.816 -25.234 -11.859 1 94.94 88 GLU B C 1
ATOM 1634 O O . GLU B 1 88 ? 7.566 -26.109 -12.289 1 94.94 88 GLU B O 1
ATOM 1639 N N . LEU B 1 89 ? 5.828 -25.438 -10.961 1 95.31 89 LEU B N 1
ATOM 1640 C CA . LEU B 1 89 ? 5.715 -26.734 -10.297 1 95.31 89 LEU B CA 1
ATOM 1641 C C . LEU B 1 89 ? 4.762 -27.656 -11.055 1 95.31 89 LEU B C 1
ATOM 1643 O O . LEU B 1 89 ? 4.766 -28.875 -10.844 1 95.31 89 LEU B O 1
ATOM 1647 N N . GLY B 1 90 ? 4.047 -27.031 -11.93 1 94.69 90 GLY B N 1
ATOM 1648 C CA . GLY B 1 90 ? 3.08 -27.797 -12.695 1 94.69 90 GLY B CA 1
ATOM 1649 C C . GLY B 1 90 ? 1.921 -28.312 -11.867 1 94.69 90 GLY B C 1
ATOM 1650 O O . GLY B 1 90 ? 1.288 -29.312 -12.219 1 94.69 90 GLY B O 1
ATOM 1651 N N . THR B 1 91 ? 1.788 -27.797 -10.633 1 93.5 91 THR B N 1
ATOM 1652 C CA . THR B 1 91 ? 0.714 -28.203 -9.727 1 93.5 91 THR B CA 1
ATOM 1653 C C . THR B 1 91 ? 0.294 -27.031 -8.844 1 93.5 91 THR B C 1
ATOM 1655 O O . THR B 1 91 ? 0.903 -25.953 -8.891 1 93.5 91 THR B O 1
ATOM 1658 N N . LYS B 1 92 ? 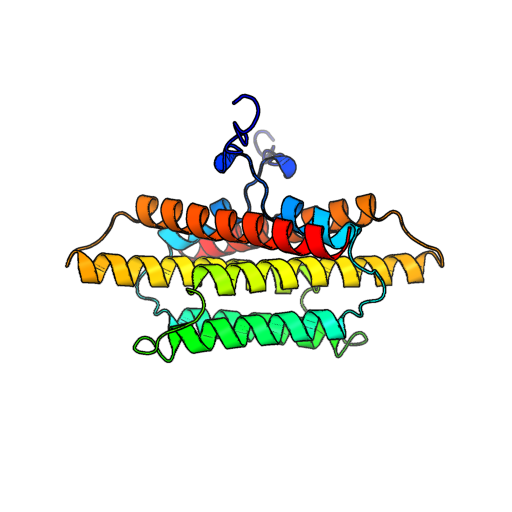-0.785 -27.297 -8.188 1 90.62 92 LYS B N 1
ATOM 1659 C CA . LYS B 1 92 ? -1.226 -26.297 -7.215 1 90.62 92 LYS B CA 1
ATOM 1660 C C . LYS B 1 92 ? -0.215 -26.156 -6.082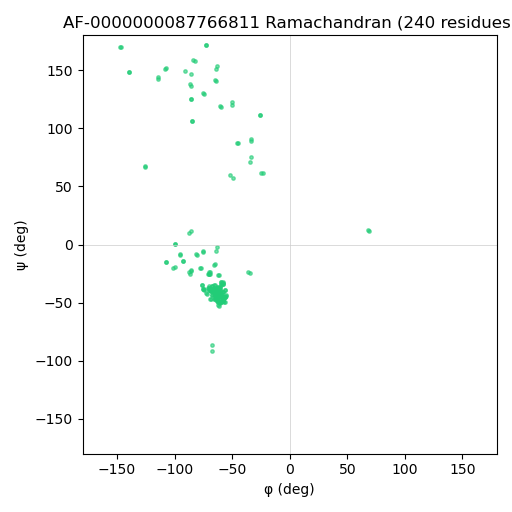 1 90.62 92 LYS B C 1
ATOM 1662 O O . LYS B 1 92 ? 0.377 -27.141 -5.641 1 90.62 92 LYS B O 1
ATOM 1667 N N . VAL B 1 93 ? -0.11 -24.859 -5.719 1 93.44 93 VAL B N 1
ATOM 1668 C CA . VAL B 1 93 ? 0.853 -24.578 -4.664 1 93.44 93 VAL B CA 1
ATOM 1669 C C . VAL B 1 93 ? 0.115 -24.219 -3.375 1 93.44 93 VAL B C 1
ATOM 1671 O O . VAL B 1 93 ? -1.045 -23.797 -3.412 1 93.44 93 VAL B O 1
ATOM 1674 N N . ASP B 1 94 ? 0.765 -24.516 -2.268 1 95.06 94 ASP B N 1
ATOM 1675 C CA . ASP B 1 94 ? 0.223 -24.203 -0.951 1 95.06 94 ASP B CA 1
ATOM 1676 C C . ASP B 1 94 ? -0.007 -22.703 -0.799 1 95.06 94 ASP B C 1
ATOM 1678 O O . ASP B 1 94 ? 0.944 -21.922 -0.824 1 95.06 94 ASP B O 1
ATOM 1682 N N . GLU B 1 95 ? -1.242 -22.344 -0.589 1 95 95 GLU B N 1
ATOM 1683 C CA . GLU B 1 95 ? -1.64 -20.938 -0.513 1 95 95 GLU B CA 1
ATOM 1684 C C . GLU B 1 95 ? -0.937 -20.234 0.64 1 95 95 GLU B C 1
ATOM 1686 O O . GLU B 1 95 ? -0.541 -19.062 0.512 1 95 95 GLU B O 1
ATOM 1691 N N . ALA B 1 96 ? -0.819 -20.844 1.751 1 95.88 96 ALA B N 1
ATOM 1692 C CA . ALA B 1 96 ? -0.19 -20.25 2.93 1 95.88 96 ALA B CA 1
ATOM 1693 C C . ALA B 1 96 ? 1.29 -19.969 2.682 1 95.88 96 ALA B C 1
ATOM 1695 O O . ALA B 1 96 ? 1.827 -18.969 3.15 1 95.88 96 ALA B O 1
ATOM 1696 N N . LEU B 1 97 ? 1.916 -20.859 1.981 1 96.06 97 LEU B N 1
ATOM 1697 C CA . LEU B 1 97 ? 3.322 -20.672 1.644 1 96.06 97 LEU B CA 1
ATOM 1698 C C . LEU B 1 97 ? 3.502 -19.469 0.715 1 96.06 97 LEU B C 1
ATOM 1700 O O . LEU B 1 97 ? 4.434 -18.688 0.885 1 96.06 97 LEU B O 1
ATOM 1704 N N . VAL B 1 98 ? 2.637 -19.375 -0.248 1 96.81 98 VAL B N 1
ATOM 1705 C CA . VAL B 1 98 ? 2.688 -18.25 -1.182 1 96.81 98 VAL B CA 1
ATOM 1706 C C . VAL B 1 98 ? 2.48 -16.938 -0.426 1 96.81 98 VAL B C 1
ATOM 1708 O O . VAL B 1 98 ? 3.197 -15.969 -0.657 1 96.81 98 VAL B O 1
ATOM 1711 N N . ALA B 1 99 ? 1.549 -16.938 0.502 1 96.88 99 ALA B N 1
ATOM 1712 C CA . ALA B 1 99 ? 1.262 -15.734 1.295 1 96.88 99 ALA B CA 1
ATOM 1713 C C . ALA B 1 99 ? 2.471 -15.328 2.133 1 96.88 99 ALA B C 1
ATOM 1715 O O . ALA B 1 99 ? 2.822 -14.148 2.197 1 96.88 99 ALA B O 1
ATOM 1716 N N . ASP B 1 100 ? 3.08 -16.281 2.717 1 96.44 100 ASP B N 1
ATOM 1717 C CA . ASP B 1 100 ? 4.254 -16 3.543 1 96.44 100 ASP B CA 1
ATOM 1718 C C . ASP B 1 100 ? 5.395 -15.43 2.709 1 96.44 100 ASP B C 1
ATOM 1720 O O . ASP B 1 100 ? 6.062 -14.484 3.135 1 96.44 100 ASP B O 1
ATOM 1724 N N . LYS B 1 101 ? 5.602 -16.016 1.62 1 97.19 101 LYS B N 1
ATOM 1725 C CA . LYS B 1 101 ? 6.664 -15.531 0.737 1 97.19 101 LYS B CA 1
ATOM 1726 C C . LYS B 1 101 ? 6.359 -14.133 0.218 1 97.19 101 LYS B C 1
ATOM 1728 O O . LYS B 1 101 ? 7.25 -13.281 0.161 1 97.19 101 LYS B O 1
ATOM 1733 N N . ALA B 1 102 ? 5.109 -13.898 -0.18 1 97.75 102 ALA B N 1
ATOM 1734 C CA . ALA B 1 102 ? 4.707 -12.57 -0.639 1 97.75 102 ALA B CA 1
ATOM 1735 C C . ALA B 1 102 ? 4.953 -11.523 0.438 1 97.75 102 ALA B C 1
ATOM 1737 O O . ALA B 1 102 ? 5.504 -10.453 0.157 1 97.75 102 ALA B O 1
ATOM 1738 N N . ARG B 1 103 ? 4.551 -11.789 1.65 1 97.75 103 ARG B N 1
ATOM 1739 C CA . ARG B 1 103 ? 4.77 -10.859 2.752 1 97.75 103 ARG B CA 1
ATOM 1740 C C . ARG B 1 103 ? 6.258 -10.562 2.932 1 97.75 103 ARG B C 1
ATOM 1742 O O . ARG B 1 103 ? 6.652 -9.406 3.072 1 97.75 103 ARG B O 1
ATOM 1749 N N . GLU B 1 104 ? 7.016 -11.617 2.949 1 97.31 104 GLU B N 1
ATOM 1750 C CA . GLU B 1 104 ? 8.461 -11.469 3.127 1 97.31 104 GLU B CA 1
ATOM 1751 C C . GLU B 1 104 ? 9.055 -10.578 2.043 1 97.31 104 GLU B C 1
ATOM 1753 O O . GLU B 1 104 ? 9.844 -9.68 2.34 1 97.31 104 GLU B O 1
ATOM 1758 N N . MET B 1 105 ? 8.672 -10.82 0.875 1 97.69 105 MET B N 1
ATOM 1759 C CA . MET B 1 105 ? 9.195 -10.07 -0.262 1 97.69 105 MET B CA 1
ATOM 1760 C C . MET B 1 105 ? 8.797 -8.602 -0.17 1 97.69 105 MET B C 1
ATOM 1762 O O . MET B 1 105 ? 9.641 -7.711 -0.284 1 97.69 105 MET B O 1
ATOM 1766 N N . ILE B 1 106 ? 7.562 -8.305 0.122 1 98.12 106 ILE B N 1
ATOM 1767 C CA . ILE B 1 106 ? 7.039 -6.941 0.153 1 98.12 106 ILE B CA 1
ATOM 1768 C C . ILE B 1 106 ? 7.652 -6.18 1.327 1 98.12 106 ILE B C 1
ATOM 1770 O O . ILE B 1 106 ? 8.148 -5.062 1.161 1 98.12 106 ILE B O 1
ATOM 1774 N N . VAL B 1 107 ? 7.656 -6.801 2.463 1 97.44 107 VAL B N 1
ATOM 1775 C CA . VAL B 1 107 ? 8.117 -6.129 3.674 1 97.44 107 VAL B CA 1
ATOM 1776 C C . VAL B 1 107 ? 9.625 -5.887 3.588 1 97.44 107 VAL B C 1
ATOM 1778 O O . VAL B 1 107 ? 10.102 -4.809 3.949 1 97.44 107 VAL B O 1
ATOM 1781 N N . ASN B 1 108 ? 10.383 -6.832 3.074 1 97.19 108 ASN B N 1
ATOM 1782 C CA . ASN B 1 108 ? 11.812 -6.621 2.875 1 97.19 108 ASN B CA 1
ATOM 1783 C C . ASN B 1 108 ? 12.078 -5.461 1.922 1 97.19 108 ASN B C 1
ATOM 1785 O O . ASN B 1 108 ? 13 -4.668 2.145 1 97.19 108 ASN B O 1
ATOM 1789 N N . ALA B 1 109 ? 11.305 -5.414 0.912 1 97.69 109 ALA B N 1
ATOM 1790 C CA . ALA B 1 109 ? 11.461 -4.328 -0.049 1 97.69 109 ALA B CA 1
ATOM 1791 C C . ALA B 1 109 ? 11.141 -2.98 0.591 1 97.69 109 ALA B C 1
ATOM 1793 O O . ALA B 1 109 ? 11.852 -1.997 0.369 1 97.69 109 ALA B O 1
ATOM 1794 N N . ILE B 1 110 ? 10.086 -2.906 1.396 1 97.25 110 ILE B N 1
ATOM 1795 C CA . ILE B 1 110 ? 9.711 -1.666 2.064 1 97.25 110 ILE B CA 1
ATOM 1796 C C . ILE B 1 110 ? 10.828 -1.221 3.002 1 97.25 110 ILE B C 1
ATOM 1798 O O . ILE B 1 110 ? 11.203 -0.046 3.016 1 97.25 110 ILE B O 1
ATOM 1802 N N . ILE B 1 111 ? 11.336 -2.162 3.709 1 95.25 111 ILE B N 1
ATOM 1803 C CA . ILE B 1 111 ? 12.406 -1.852 4.645 1 95.25 111 ILE B CA 1
ATOM 1804 C C . ILE B 1 111 ? 13.617 -1.325 3.881 1 95.25 111 ILE B C 1
ATOM 1806 O O . ILE B 1 111 ? 14.156 -0.267 4.215 1 95.25 111 ILE B O 1
ATOM 1810 N N . SER B 1 112 ? 14.023 -2.023 2.857 1 95.5 112 SER B N 1
ATOM 1811 C CA . SER B 1 112 ? 15.211 -1.663 2.09 1 95.5 112 SER B CA 1
ATOM 1812 C C . SER B 1 112 ? 15.055 -0.292 1.439 1 95.5 112 SER B C 1
ATOM 1814 O O . SER B 1 112 ? 15.977 0.525 1.473 1 95.5 112 SER B O 1
ATOM 1816 N N . LYS B 1 113 ? 13.953 -0.05 0.962 1 95.25 113 LYS B N 1
ATOM 1817 C CA . LYS B 1 113 ? 13.719 1.203 0.251 1 95.25 113 LYS B CA 1
ATOM 1818 C C . LYS B 1 113 ? 13.594 2.371 1.225 1 95.25 113 LYS B C 1
ATOM 1820 O O . LYS B 1 113 ? 14.039 3.482 0.93 1 95.25 113 LYS B O 1
ATOM 1825 N N . SER B 1 114 ? 12.953 2.117 2.336 1 92.12 114 SER B N 1
ATOM 1826 C CA . SER B 1 114 ? 12.844 3.154 3.355 1 92.12 114 SER B CA 1
ATOM 1827 C C . SER B 1 114 ? 14.219 3.533 3.9 1 92.12 114 SER B C 1
ATOM 1829 O O . SER B 1 114 ? 14.492 4.711 4.148 1 92.12 114 SER B O 1
ATOM 1831 N N . GLU B 1 115 ? 15.047 2.58 4.02 1 89.62 115 GLU B N 1
ATOM 1832 C CA . GLU B 1 115 ? 16.391 2.84 4.52 1 89.62 115 GLU B CA 1
ATOM 1833 C C . GLU B 1 115 ? 17.219 3.607 3.492 1 89.62 115 GLU B C 1
ATOM 1835 O O . GLU B 1 115 ? 18.016 4.477 3.855 1 89.62 115 GLU B O 1
ATOM 1840 N N . LYS B 1 116 ? 17.031 3.275 2.26 1 89.81 116 LYS B N 1
ATOM 1841 C CA . LYS B 1 116 ? 17.719 4.004 1.196 1 89.81 116 LYS B CA 1
ATOM 1842 C C . LYS B 1 116 ? 17.312 5.473 1.179 1 89.81 116 LYS B C 1
ATOM 1844 O O . LYS B 1 116 ? 18.141 6.355 1.008 1 89.81 116 LYS B O 1
ATOM 1849 N N . TRP B 1 117 ? 16.062 5.711 1.302 1 85.38 117 TRP B N 1
ATOM 1850 C CA . TRP B 1 117 ? 15.539 7.074 1.327 1 85.38 117 TRP B CA 1
ATOM 1851 C C . TRP B 1 117 ? 16.078 7.84 2.531 1 85.38 117 TRP B C 1
ATOM 1853 O O . TRP B 1 117 ? 16.438 9.016 2.418 1 85.38 117 TRP B O 1
ATOM 1863 N N . LYS B 1 118 ? 16.094 7.246 3.686 1 82.25 118 LYS B N 1
ATOM 1864 C CA . LYS B 1 118 ? 16.578 7.887 4.906 1 82.25 118 LYS B CA 1
ATOM 1865 C C . LYS B 1 118 ? 18.016 8.352 4.754 1 82.25 118 LYS B C 1
ATOM 1867 O O . LYS B 1 118 ? 18.391 9.414 5.254 1 82.25 118 LYS B O 1
ATOM 1872 N N . LYS B 1 119 ? 18.766 7.648 4.047 1 79.75 119 LYS B N 1
ATOM 1873 C CA . LYS B 1 119 ? 20.156 7.992 3.826 1 79.75 119 LYS B CA 1
ATOM 1874 C C . LYS B 1 119 ? 20.297 9.227 2.945 1 79.75 119 LYS B C 1
ATOM 1876 O O . LYS B 1 119 ? 21.281 9.953 3.023 1 79.75 119 LYS B O 1
ATOM 1881 N N . GLN B 1 120 ? 19.219 9.453 2.145 1 74.44 120 GLN B N 1
ATOM 1882 C CA . GLN B 1 120 ? 19.281 10.578 1.218 1 74.44 120 GLN B CA 1
ATOM 1883 C C . GLN B 1 120 ? 18.812 11.867 1.887 1 74.44 120 GLN B C 1
ATOM 1885 O O . GLN B 1 120 ? 19.109 12.969 1.417 1 74.44 120 GLN B O 1
ATOM 1890 N N . VAL B 1 121 ? 18.031 11.742 2.855 1 67.44 121 VAL B N 1
ATOM 1891 C CA . VAL B 1 121 ? 17.453 12.938 3.459 1 67.44 121 VAL B CA 1
ATOM 1892 C C . VAL B 1 121 ? 18.219 13.297 4.734 1 67.44 121 VAL B C 1
ATOM 1894 O O . VAL B 1 121 ? 18.109 14.406 5.246 1 67.44 121 VAL B O 1
ATOM 1897 N N . ILE B 1 122 ? 19 12.344 5.367 1 57.19 122 ILE B N 1
ATOM 1898 C CA . ILE B 1 122 ? 19.828 12.68 6.523 1 57.19 122 ILE B CA 1
ATOM 1899 C C . ILE B 1 122 ? 21.25 12.984 6.07 1 57.19 122 ILE B C 1
ATOM 1901 O O . ILE B 1 122 ? 21.812 12.289 5.219 1 57.19 122 ILE B O 1
#